Protein AF-A0A016QKL2-F1 (afdb_monomer)

Structure (mmCIF, N/CA/C/O backbone):
data_AF-A0A016QKL2-F1
#
_entry.id   AF-A0A016QKL2-F1
#
loop_
_atom_site.group_PDB
_atom_site.id
_atom_site.type_symbol
_atom_site.label_atom_id
_atom_site.label_alt_id
_atom_site.label_comp_id
_atom_site.label_asym_id
_atom_site.label_entity_id
_atom_site.label_seq_id
_atom_site.pdbx_PDB_ins_code
_atom_site.Cartn_x
_atom_site.Cartn_y
_atom_site.Cartn_z
_atom_site.occupancy
_atom_site.B_iso_or_equiv
_atom_site.auth_seq_id
_atom_site.auth_comp_id
_atom_site.auth_asym_id
_atom_site.auth_atom_id
_atom_site.pdbx_PDB_model_num
ATOM 1 N N . MET A 1 1 ? -17.479 -0.575 15.655 1.00 54.03 1 MET A N 1
ATOM 2 C CA . MET A 1 1 ? -16.533 -1.538 15.042 1.00 54.03 1 MET A CA 1
ATOM 3 C C . MET A 1 1 ? -15.641 -2.091 16.143 1.00 54.03 1 MET A C 1
ATOM 5 O O . MET A 1 1 ? -15.090 -1.283 16.862 1.00 54.03 1 MET A O 1
ATOM 9 N N . LYS A 1 2 ? -15.549 -3.405 16.376 1.00 61.53 2 LYS A N 1
ATOM 10 C CA . LYS A 1 2 ? -14.724 -3.937 17.486 1.00 61.53 2 LYS A CA 1
ATOM 11 C C . LYS A 1 2 ? -13.226 -3.734 17.180 1.00 61.53 2 LYS A C 1
ATOM 13 O O . LYS A 1 2 ? -12.864 -3.760 16.006 1.00 61.53 2 LYS A O 1
ATOM 18 N N . ARG A 1 3 ? -12.351 -3.539 18.180 1.00 65.25 3 ARG A N 1
ATOM 19 C CA . ARG A 1 3 ? -10.912 -3.235 17.964 1.00 65.25 3 ARG A CA 1
ATOM 20 C C . ARG A 1 3 ? -10.182 -4.179 17.015 1.00 65.25 3 ARG A C 1
ATOM 22 O O . ARG A 1 3 ? -9.346 -3.724 16.234 1.00 65.25 3 ARG A O 1
ATOM 29 N N . HIS A 1 4 ? -10.498 -5.463 17.094 1.00 70.06 4 HIS A N 1
ATOM 30 C CA . HIS A 1 4 ? -9.902 -6.492 16.255 1.00 70.06 4 HIS A CA 1
ATOM 31 C C . HIS A 1 4 ? -10.228 -6.301 14.768 1.00 70.06 4 HIS A C 1
ATOM 33 O O . HIS A 1 4 ? -9.343 -6.468 13.939 1.00 70.06 4 HIS A O 1
ATOM 39 N N . VAL A 1 5 ? -11.420 -5.789 14.435 1.00 71.00 5 VAL A N 1
ATOM 40 C CA . VAL A 1 5 ? -11.842 -5.544 13.044 1.00 71.00 5 VAL A CA 1
ATOM 41 C C . VAL A 1 5 ? -10.967 -4.492 12.362 1.00 71.00 5 VAL A C 1
ATOM 43 O O . VAL A 1 5 ? -10.571 -4.660 11.218 1.00 71.00 5 VAL A O 1
ATOM 46 N N . GLY A 1 6 ? -10.597 -3.395 13.028 1.00 74.00 6 GLY A N 1
ATOM 47 C CA . GLY A 1 6 ? -9.687 -2.430 12.385 1.00 74.00 6 GLY A CA 1
ATOM 48 C C . GLY A 1 6 ? -8.224 -2.784 12.479 1.00 74.00 6 GLY A C 1
ATOM 49 O O . GLY A 1 6 ? -7.445 -2.210 11.728 1.00 74.00 6 GLY A O 1
ATOM 50 N N . LEU A 1 7 ? -7.826 -3.680 13.385 1.00 80.75 7 LEU A N 1
ATOM 51 C CA . LEU A 1 7 ? -6.489 -4.258 13.315 1.00 80.75 7 LEU A CA 1
ATOM 52 C C . LEU A 1 7 ? -6.392 -5.197 12.108 1.00 80.75 7 LEU A C 1
ATOM 54 O O . LEU A 1 7 ? -5.458 -5.056 11.328 1.00 80.75 7 LEU A O 1
ATOM 58 N N . GLU A 1 8 ? -7.389 -6.057 11.909 1.00 83.81 8 GLU A N 1
ATOM 59 C CA . GLU A 1 8 ? -7.535 -6.907 10.727 1.00 83.81 8 GLU A CA 1
ATOM 60 C C . GLU A 1 8 ? -7.483 -6.078 9.439 1.00 83.81 8 GLU A C 1
ATOM 62 O O . GLU A 1 8 ? -6.608 -6.304 8.606 1.00 83.81 8 GLU A O 1
ATOM 67 N N . LEU A 1 9 ? -8.337 -5.055 9.313 1.00 80.06 9 LEU A N 1
ATOM 68 C CA . LEU A 1 9 ? -8.361 -4.178 8.137 1.00 80.06 9 LEU A CA 1
ATOM 69 C C . LEU A 1 9 ? -7.032 -3.443 7.920 1.00 80.06 9 LEU A C 1
ATOM 71 O O . LEU A 1 9 ? -6.605 -3.270 6.781 1.00 80.06 9 LEU A O 1
ATOM 75 N N . ALA A 1 10 ? -6.356 -3.018 8.991 1.00 81.69 10 ALA A N 1
ATOM 76 C CA . ALA A 1 10 ? -5.054 -2.365 8.880 1.00 81.69 10 ALA A CA 1
ATOM 77 C C . ALA A 1 10 ? -3.964 -3.316 8.372 1.00 81.69 10 ALA A C 1
ATOM 79 O O . ALA A 1 10 ? -3.140 -2.926 7.545 1.00 81.69 10 ALA A O 1
ATOM 80 N N . CYS A 1 11 ? -3.966 -4.559 8.852 1.00 86.44 11 CYS A N 1
ATOM 81 C CA . CYS A 1 11 ? -3.047 -5.594 8.399 1.00 86.44 11 CYS A CA 1
ATOM 82 C C . CYS A 1 11 ? -3.335 -5.999 6.947 1.00 86.44 11 CYS A C 1
ATOM 84 O O . CYS A 1 11 ? -2.410 -6.062 6.140 1.00 86.44 11 CYS A O 1
ATOM 86 N N . ALA A 1 12 ? -4.609 -6.185 6.592 1.00 86.25 12 ALA A N 1
ATOM 87 C CA . ALA A 1 12 ? -5.030 -6.479 5.225 1.00 86.25 12 ALA A CA 1
ATOM 88 C C . ALA A 1 12 ? -4.643 -5.347 4.260 1.00 86.25 12 ALA A C 1
ATOM 90 O O . ALA A 1 12 ? -4.155 -5.612 3.164 1.00 86.25 12 ALA A O 1
ATOM 91 N N . TRP A 1 13 ? -4.777 -4.087 4.686 1.00 85.19 13 TRP A N 1
ATOM 92 C CA . TRP A 1 13 ? -4.335 -2.937 3.901 1.00 85.19 13 TRP A CA 1
ATOM 93 C C . TRP A 1 13 ? -2.824 -2.942 3.645 1.00 85.19 13 TRP A C 1
ATOM 95 O O . TRP A 1 13 ? -2.394 -2.677 2.526 1.00 85.19 13 TRP A O 1
ATOM 105 N N . ASN A 1 14 ? -2.009 -3.262 4.654 1.00 86.38 14 ASN A N 1
ATOM 106 C CA . ASN A 1 14 ? -0.560 -3.369 4.468 1.00 86.38 14 ASN A CA 1
ATOM 107 C C . ASN A 1 14 ? -0.198 -4.457 3.449 1.00 86.38 14 ASN A C 1
ATOM 109 O O . ASN A 1 14 ? 0.637 -4.213 2.582 1.00 86.38 14 ASN A O 1
ATOM 113 N N . ALA A 1 15 ? -0.838 -5.628 3.533 1.00 89.44 15 ALA A N 1
ATOM 114 C CA . ALA A 1 15 ? -0.645 -6.699 2.559 1.00 89.44 15 ALA A CA 1
ATOM 115 C C . ALA A 1 15 ? -1.027 -6.240 1.145 1.00 89.44 15 ALA A C 1
ATOM 117 O O . ALA A 1 15 ? -0.237 -6.387 0.219 1.00 89.44 15 ALA A O 1
ATOM 118 N N . PHE A 1 16 ? -2.198 -5.616 1.000 1.00 88.25 16 PHE A N 1
ATOM 119 C CA . PHE A 1 16 ? -2.672 -5.073 -0.271 1.00 88.25 16 PHE A CA 1
ATOM 120 C C . PHE A 1 16 ? -1.706 -4.038 -0.865 1.00 88.25 16 PHE A C 1
ATOM 122 O O . PHE A 1 16 ? -1.374 -4.120 -2.045 1.00 88.25 16 PHE A O 1
ATOM 129 N N . ALA A 1 17 ? -1.225 -3.087 -0.061 1.00 83.94 17 ALA A N 1
ATOM 130 C CA . ALA A 1 17 ? -0.305 -2.050 -0.520 1.00 83.94 17 ALA A CA 1
ATOM 131 C C . ALA A 1 17 ? 1.034 -2.638 -0.994 1.00 83.94 17 ALA A C 1
ATOM 133 O O . ALA A 1 17 ? 1.518 -2.277 -2.064 1.00 83.94 17 ALA A O 1
ATOM 134 N N . LEU A 1 18 ? 1.612 -3.569 -0.226 1.00 87.94 18 LEU A N 1
ATOM 135 C CA . LEU A 1 18 ? 2.862 -4.246 -0.586 1.00 87.94 18 LEU A CA 1
ATOM 136 C C . LEU A 1 18 ? 2.703 -5.099 -1.847 1.00 87.94 18 LEU A C 1
ATOM 138 O O . LEU A 1 18 ? 3.552 -5.038 -2.731 1.00 87.94 18 LEU A O 1
ATOM 142 N N . GLN A 1 19 ? 1.603 -5.845 -1.957 1.00 92.75 19 GLN A N 1
ATOM 143 C CA . GLN A 1 19 ? 1.314 -6.632 -3.150 1.00 92.75 19 GLN A CA 1
ATOM 144 C C . GLN A 1 19 ? 1.149 -5.726 -4.374 1.00 92.75 19 GLN A C 1
ATOM 146 O O . GLN A 1 19 ? 1.778 -5.969 -5.393 1.00 92.75 19 GLN A O 1
ATOM 151 N N . THR A 1 20 ? 0.394 -4.631 -4.247 1.00 89.31 20 THR A N 1
ATOM 152 C CA . THR A 1 20 ? 0.189 -3.662 -5.335 1.00 89.31 20 THR A CA 1
ATOM 153 C C . THR A 1 20 ? 1.513 -3.058 -5.807 1.00 89.31 20 THR A C 1
ATOM 155 O O . THR A 1 20 ? 1.718 -2.897 -7.005 1.00 89.31 20 THR A O 1
ATOM 158 N N . LEU A 1 21 ? 2.429 -2.741 -4.886 1.00 86.50 21 LEU A N 1
ATOM 159 C CA . LEU A 1 21 ? 3.770 -2.269 -5.240 1.00 86.50 21 LEU A CA 1
ATOM 160 C C . LEU A 1 21 ? 4.556 -3.329 -6.024 1.00 86.50 21 LEU A C 1
ATOM 162 O O . LEU A 1 21 ? 5.143 -2.999 -7.049 1.00 86.50 21 LEU A O 1
ATOM 166 N N . GLY A 1 22 ? 4.547 -4.587 -5.572 1.00 91.31 22 GLY A N 1
ATOM 167 C CA . GLY A 1 22 ? 5.191 -5.697 -6.280 1.00 91.31 22 GLY A CA 1
ATOM 168 C C . GLY A 1 22 ? 4.611 -5.917 -7.678 1.00 91.31 22 GLY A C 1
ATOM 169 O O . GLY A 1 22 ? 5.354 -5.916 -8.656 1.00 91.31 22 GLY A O 1
ATOM 170 N N . ASP A 1 23 ? 3.284 -6.005 -7.774 1.00 95.12 23 ASP A N 1
ATOM 171 C CA . ASP A 1 23 ? 2.560 -6.246 -9.024 1.00 95.12 23 ASP A CA 1
ATOM 172 C C . ASP A 1 23 ? 2.862 -5.140 -10.050 1.00 95.12 23 ASP A C 1
ATOM 174 O O . ASP A 1 23 ? 3.219 -5.429 -11.190 1.00 95.12 23 ASP A O 1
ATOM 178 N N . LYS A 1 24 ? 2.811 -3.861 -9.644 1.00 91.94 24 LYS A N 1
ATOM 179 C CA . LYS A 1 24 ? 3.093 -2.741 -10.558 1.00 91.94 24 LYS A CA 1
ATOM 180 C C . LYS A 1 24 ? 4.551 -2.640 -10.977 1.00 91.94 24 LYS A C 1
ATOM 182 O O . LYS A 1 24 ? 4.811 -2.169 -12.079 1.00 91.94 24 LYS A O 1
ATOM 187 N N . MET A 1 25 ? 5.486 -3.086 -10.142 1.00 90.06 25 MET A N 1
ATOM 188 C CA . MET A 1 25 ? 6.903 -3.152 -10.511 1.00 90.06 25 MET A CA 1
ATOM 189 C C . MET A 1 25 ? 7.148 -4.202 -11.593 1.00 90.06 25 MET A C 1
ATOM 191 O O . MET A 1 25 ? 7.854 -3.909 -12.551 1.00 90.06 25 MET A O 1
ATOM 195 N N . LEU A 1 26 ? 6.528 -5.381 -11.475 1.00 94.31 26 LEU A N 1
ATOM 196 C CA . LEU A 1 26 ? 6.606 -6.421 -12.504 1.00 94.31 26 LEU A CA 1
ATOM 197 C C . LEU A 1 26 ? 5.926 -5.981 -13.805 1.00 94.31 26 LEU A C 1
ATOM 199 O O . LEU A 1 26 ? 6.528 -6.075 -14.867 1.00 94.31 26 LEU A O 1
ATOM 203 N N . GLU A 1 27 ? 4.712 -5.427 -13.723 1.00 94.75 27 GLU A N 1
ATOM 204 C CA . GLU A 1 27 ? 3.989 -4.925 -14.900 1.00 94.75 27 GLU A CA 1
ATOM 205 C C . GLU A 1 27 ? 4.773 -3.833 -15.649 1.00 94.75 27 GLU A C 1
ATOM 207 O O . GLU A 1 27 ? 4.753 -3.789 -16.878 1.00 94.75 27 GLU A O 1
ATOM 212 N N . ALA A 1 28 ? 5.450 -2.933 -14.926 1.00 90.94 28 ALA A N 1
ATOM 213 C CA . ALA A 1 28 ? 6.244 -1.878 -15.548 1.00 90.94 28 ALA A CA 1
ATOM 214 C C . ALA A 1 28 ? 7.523 -2.414 -16.206 1.00 90.94 28 ALA A C 1
ATOM 216 O O . ALA A 1 28 ? 7.929 -1.882 -17.237 1.00 90.94 28 ALA A O 1
ATOM 217 N N . ASP A 1 29 ? 8.148 -3.442 -15.625 1.00 91.81 29 ASP A N 1
ATOM 218 C CA . ASP A 1 29 ? 9.321 -4.117 -16.195 1.00 91.81 29 ASP A CA 1
ATOM 219 C C . ASP A 1 29 ? 8.943 -4.836 -17.503 1.00 91.81 29 ASP A C 1
ATOM 221 O O . ASP A 1 29 ? 9.517 -4.537 -18.550 1.00 91.81 29 ASP A O 1
ATOM 225 N N . ASP A 1 30 ? 7.871 -5.639 -17.474 1.00 94.06 30 ASP A N 1
ATOM 226 C CA . ASP A 1 30 ? 7.305 -6.319 -18.649 1.00 94.06 30 ASP A CA 1
ATOM 227 C C . ASP A 1 30 ? 6.912 -5.326 -19.763 1.00 94.06 30 ASP A C 1
ATOM 229 O O . ASP A 1 30 ? 7.086 -5.595 -20.952 1.00 94.06 30 ASP A O 1
ATOM 233 N N . ALA A 1 31 ? 6.369 -4.158 -19.400 1.00 92.31 31 ALA A N 1
ATOM 234 C CA . ALA A 1 31 ? 5.990 -3.125 -20.364 1.00 92.31 31 ALA A CA 1
ATOM 235 C C . ALA A 1 31 ? 7.196 -2.381 -20.962 1.00 92.31 31 ALA A C 1
ATOM 237 O O . ALA A 1 31 ? 7.099 -1.858 -22.076 1.00 92.31 31 ALA A O 1
ATOM 238 N N . ALA A 1 32 ? 8.305 -2.291 -20.225 1.00 90.19 32 ALA A N 1
ATOM 239 C CA . ALA A 1 32 ? 9.511 -1.601 -20.663 1.00 90.19 32 ALA A CA 1
ATOM 240 C C . ALA A 1 32 ? 10.349 -2.447 -21.628 1.00 90.19 32 ALA A C 1
ATOM 242 O O . ALA A 1 32 ? 10.912 -1.886 -22.571 1.00 90.19 32 ALA A O 1
ATOM 243 N N . ASP A 1 33 ? 10.399 -3.764 -21.414 1.00 90.69 33 ASP A N 1
ATOM 244 C CA . ASP A 1 33 ? 11.047 -4.721 -22.312 1.00 90.69 33 ASP A CA 1
ATOM 245 C C . ASP A 1 33 ? 10.173 -5.980 -22.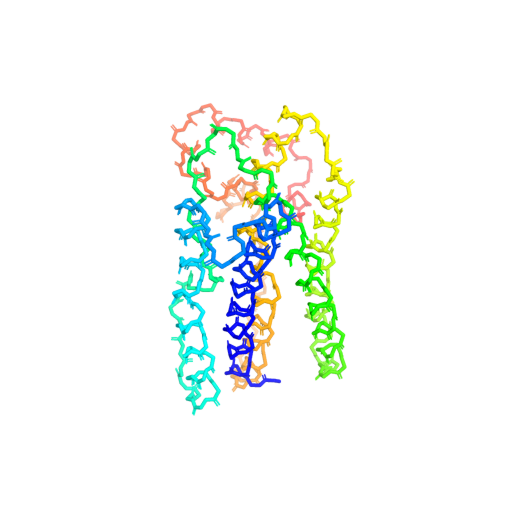518 1.00 90.69 33 ASP A C 1
ATOM 247 O O . ASP A 1 33 ? 10.316 -6.986 -21.816 1.00 90.69 33 ASP A O 1
ATOM 251 N N . PRO A 1 34 ? 9.251 -5.950 -23.501 1.00 93.69 34 PRO A N 1
ATOM 252 C CA . PRO A 1 34 ? 8.354 -7.072 -23.772 1.00 93.69 34 PRO A CA 1
ATOM 253 C C . PRO A 1 34 ? 9.061 -8.367 -24.200 1.00 93.69 34 PRO A C 1
ATOM 255 O O . PRO A 1 34 ? 8.458 -9.439 -24.125 1.00 93.69 34 PRO A O 1
ATOM 258 N N . ASP A 1 35 ? 10.315 -8.293 -24.658 1.00 94.69 35 ASP A N 1
ATOM 259 C CA . ASP A 1 35 ? 11.077 -9.470 -25.085 1.00 94.69 35 ASP A CA 1
ATOM 260 C C . ASP A 1 35 ? 11.602 -10.280 -23.885 1.00 94.69 35 ASP A C 1
ATOM 262 O O . ASP A 1 35 ? 11.980 -11.446 -24.042 1.00 94.69 35 ASP A O 1
ATOM 266 N N . THR A 1 36 ? 11.593 -9.699 -22.678 1.00 91.69 36 THR A N 1
ATOM 267 C CA . THR A 1 36 ? 12.072 -10.342 -21.447 1.00 91.69 36 THR A CA 1
ATOM 268 C C . THR A 1 36 ? 10.965 -10.745 -20.479 1.00 91.69 36 THR A C 1
ATOM 270 O O . THR A 1 36 ? 11.284 -11.157 -19.369 1.00 91.69 36 THR A O 1
ATOM 273 N N . VAL A 1 37 ? 9.688 -10.688 -20.876 1.00 93.31 37 VAL A N 1
ATOM 274 C CA . VAL A 1 37 ? 8.547 -11.019 -19.998 1.00 93.31 37 VAL A CA 1
ATOM 275 C C . VAL A 1 37 ? 8.763 -12.334 -19.243 1.00 93.31 37 VAL A C 1
ATOM 277 O O . VAL A 1 37 ? 9.067 -13.379 -19.827 1.00 93.31 37 VAL A O 1
ATOM 280 N N . GLY A 1 38 ? 8.583 -12.280 -17.922 1.00 89.88 38 GLY A N 1
ATOM 281 C CA . GLY A 1 38 ? 8.841 -13.399 -17.007 1.00 89.88 38 GLY A CA 1
ATOM 282 C C . GLY A 1 38 ? 10.281 -13.488 -16.483 1.00 89.88 38 GLY A C 1
ATOM 283 O O . GLY A 1 38 ? 10.554 -14.299 -15.596 1.00 89.88 38 GLY A O 1
ATOM 284 N N . PHE A 1 39 ? 11.184 -12.640 -16.971 1.00 92.25 39 PHE A N 1
ATOM 285 C CA . PHE A 1 39 ? 12.498 -12.378 -16.393 1.00 92.25 39 PHE A CA 1
ATOM 286 C C . PHE A 1 39 ? 12.558 -10.922 -15.948 1.00 92.25 39 PHE A C 1
ATOM 288 O O . PHE A 1 39 ? 12.098 -10.041 -16.657 1.00 92.25 39 PHE A O 1
ATOM 295 N N . VAL A 1 40 ? 13.167 -10.672 -14.792 1.00 90.00 40 VAL A N 1
ATOM 296 C CA . VAL A 1 40 ? 13.355 -9.314 -14.274 1.00 90.00 40 VAL A CA 1
ATOM 297 C C . VAL A 1 40 ? 14.824 -9.078 -13.920 1.00 90.00 40 VAL A C 1
ATOM 299 O O . VAL A 1 40 ? 15.511 -10.016 -13.489 1.00 90.00 40 VAL A O 1
ATOM 302 N N . PRO A 1 41 ? 15.342 -7.845 -14.053 1.00 88.62 41 PRO A N 1
ATOM 303 C CA . PRO A 1 41 ? 16.669 -7.495 -13.567 1.00 88.62 41 PRO A CA 1
ATOM 304 C C . PRO A 1 41 ? 16.812 -7.767 -12.059 1.00 88.62 41 PRO A C 1
ATOM 306 O O . PRO A 1 41 ? 15.835 -7.607 -11.321 1.00 88.62 41 PRO A O 1
ATOM 309 N N . PRO A 1 42 ? 18.024 -8.077 -11.551 1.00 88.94 42 PRO A N 1
ATOM 310 C CA . PRO A 1 42 ? 18.243 -8.351 -10.126 1.00 88.94 42 PRO A CA 1
ATOM 311 C C . PRO A 1 42 ? 17.711 -7.253 -9.195 1.00 88.94 42 PRO A C 1
ATOM 313 O O . PRO A 1 42 ? 17.114 -7.544 -8.167 1.00 88.94 42 PRO A O 1
ATOM 316 N N . VAL A 1 43 ? 17.842 -5.985 -9.599 1.00 85.38 43 VAL A N 1
ATOM 317 C CA . VAL A 1 43 ? 17.330 -4.841 -8.832 1.00 85.38 43 VAL A CA 1
ATOM 318 C C . VAL A 1 43 ? 15.803 -4.845 -8.694 1.00 85.38 43 VAL A C 1
ATOM 320 O O . VAL A 1 43 ? 15.284 -4.553 -7.618 1.00 85.38 43 VAL A O 1
ATOM 323 N N . THR A 1 44 ? 15.079 -5.200 -9.758 1.00 87.38 44 THR A N 1
ATOM 324 C CA . THR A 1 44 ? 13.618 -5.340 -9.729 1.00 87.38 44 THR A CA 1
ATOM 325 C C . THR A 1 44 ? 13.231 -6.559 -8.895 1.00 87.38 44 THR A C 1
ATOM 327 O O . THR A 1 44 ? 12.349 -6.457 -8.044 1.00 87.38 44 THR A O 1
ATOM 330 N N . PHE A 1 45 ? 13.935 -7.683 -9.076 1.00 91.62 45 PHE A N 1
ATOM 331 C CA . PHE A 1 45 ? 13.715 -8.904 -8.302 1.00 91.62 45 PHE A CA 1
ATOM 332 C C . PHE A 1 45 ? 13.840 -8.663 -6.797 1.00 91.62 45 PHE A C 1
ATOM 334 O O . PHE A 1 45 ? 12.912 -8.980 -6.057 1.00 91.62 45 PHE A O 1
ATOM 341 N N . ASP A 1 46 ? 14.950 -8.078 -6.342 1.00 88.81 46 ASP A N 1
ATOM 342 C CA . ASP A 1 46 ? 15.213 -7.858 -4.919 1.00 88.81 46 ASP A CA 1
ATOM 343 C C . ASP A 1 46 ? 14.128 -6.978 -4.283 1.00 88.81 46 ASP A C 1
ATOM 345 O O . ASP A 1 46 ? 13.608 -7.296 -3.209 1.00 88.81 46 ASP A O 1
ATOM 349 N N . GLN A 1 47 ? 13.724 -5.909 -4.979 1.00 85.94 47 GLN A N 1
ATOM 350 C CA . GLN A 1 47 ? 12.691 -4.988 -4.511 1.00 85.94 47 GLN A CA 1
ATOM 351 C C . GLN A 1 47 ? 11.310 -5.659 -4.426 1.00 85.94 47 GLN A C 1
ATOM 353 O O . GLN A 1 47 ? 10.625 -5.540 -3.407 1.00 85.94 47 GLN A O 1
ATOM 358 N N . VAL A 1 48 ? 10.907 -6.387 -5.472 1.00 91.44 48 VAL A N 1
ATOM 359 C CA . VAL A 1 48 ? 9.620 -7.099 -5.542 1.00 91.44 48 VAL A CA 1
ATOM 360 C C . VAL A 1 48 ? 9.565 -8.237 -4.523 1.00 91.44 48 VAL A C 1
ATOM 362 O O . VAL A 1 48 ? 8.582 -8.377 -3.792 1.00 91.44 48 VAL A O 1
ATOM 365 N N . ASN A 1 49 ? 10.639 -9.017 -4.415 1.00 92.62 49 ASN A N 1
ATOM 366 C CA . ASN A 1 49 ? 10.747 -10.105 -3.453 1.00 92.62 49 ASN A CA 1
ATOM 367 C C . ASN A 1 49 ? 10.651 -9.589 -2.008 1.00 92.62 49 ASN A C 1
ATOM 369 O O . ASN A 1 49 ? 9.983 -10.210 -1.175 1.00 92.62 49 ASN A O 1
ATOM 373 N N . ALA A 1 50 ? 11.246 -8.429 -1.709 1.00 89.00 50 ALA A N 1
ATOM 374 C CA . ALA A 1 50 ? 11.125 -7.796 -0.399 1.00 89.00 50 ALA A CA 1
ATOM 375 C C . ALA A 1 50 ? 9.674 -7.390 -0.073 1.00 89.00 50 ALA A C 1
ATOM 377 O O . ALA A 1 50 ? 9.238 -7.556 1.068 1.00 89.00 50 ALA A O 1
ATOM 378 N N . TYR A 1 51 ? 8.897 -6.921 -1.058 1.00 88.69 51 TYR A N 1
ATOM 379 C CA . TYR A 1 51 ? 7.471 -6.649 -0.858 1.00 88.69 51 TYR A CA 1
ATOM 380 C C . TYR A 1 51 ? 6.673 -7.935 -0.614 1.00 88.69 51 TYR A C 1
ATOM 382 O O . TYR A 1 51 ? 5.982 -8.037 0.402 1.00 88.69 51 TYR A O 1
ATOM 390 N N . TYR A 1 52 ? 6.789 -8.934 -1.496 1.00 93.44 52 TYR A N 1
ATOM 391 C CA . TYR A 1 52 ? 6.004 -10.170 -1.392 1.00 93.44 52 TYR A CA 1
ATOM 392 C C . TYR A 1 52 ? 6.332 -10.999 -0.150 1.00 93.44 52 TYR A C 1
ATOM 394 O O . TYR A 1 52 ? 5.428 -11.609 0.426 1.00 93.44 52 TYR A O 1
ATOM 402 N N . THR A 1 53 ? 7.583 -10.975 0.316 1.00 91.62 53 THR A N 1
ATOM 403 C CA . THR A 1 53 ? 7.973 -11.634 1.572 1.00 91.62 53 THR A CA 1
ATOM 404 C C . THR A 1 53 ? 7.147 -11.112 2.754 1.00 91.62 53 THR A C 1
ATOM 406 O O . THR A 1 53 ? 6.711 -11.886 3.608 1.00 91.62 53 THR A O 1
ATOM 409 N N . GLU A 1 54 ? 6.852 -9.811 2.786 1.00 89.06 54 GLU A N 1
ATOM 410 C CA . GLU A 1 54 ? 6.055 -9.207 3.855 1.00 89.06 54 GLU A CA 1
ATOM 411 C C . GLU A 1 54 ? 4.539 -9.393 3.661 1.00 89.06 54 GLU A C 1
ATOM 413 O O . GLU A 1 54 ? 3.803 -9.406 4.651 1.00 89.06 54 GLU A O 1
ATOM 418 N N . VAL A 1 55 ? 4.045 -9.599 2.432 1.00 92.00 55 VAL A N 1
ATOM 419 C CA . VAL A 1 55 ? 2.604 -9.800 2.159 1.00 92.00 55 VAL A CA 1
ATOM 420 C C . VAL A 1 55 ? 2.039 -10.958 2.982 1.00 92.00 55 VAL A C 1
ATOM 422 O O . VAL A 1 55 ? 1.053 -10.780 3.701 1.00 92.00 55 VAL A O 1
ATOM 425 N N . GLY A 1 56 ? 2.688 -12.127 2.945 1.00 89.94 56 GLY A N 1
ATOM 426 C CA . GLY A 1 56 ? 2.227 -13.308 3.684 1.00 89.94 56 GLY A CA 1
ATOM 427 C C . GLY A 1 56 ? 2.165 -13.072 5.196 1.00 89.94 56 GLY A C 1
ATOM 428 O O . GLY A 1 56 ? 1.206 -13.472 5.859 1.00 89.94 56 GLY A O 1
ATOM 429 N N . ARG A 1 57 ? 3.142 -12.340 5.741 1.00 92.44 57 ARG A N 1
ATOM 430 C CA . ARG A 1 57 ? 3.177 -11.956 7.156 1.00 92.44 57 ARG A CA 1
ATOM 431 C C . ARG A 1 57 ? 2.006 -11.046 7.527 1.00 92.44 57 ARG A C 1
ATOM 433 O O . ARG A 1 57 ? 1.366 -11.265 8.554 1.00 92.44 57 ARG A O 1
ATOM 440 N N . TRP A 1 58 ? 1.703 -10.045 6.704 1.00 91.06 58 TRP A N 1
ATOM 441 C CA . TRP A 1 58 ? 0.594 -9.122 6.954 1.00 91.06 58 TRP A CA 1
ATOM 442 C C . TRP A 1 58 ? -0.778 -9.782 6.811 1.00 91.06 58 TRP A C 1
ATOM 444 O O . TRP A 1 58 ? -1.666 -9.494 7.614 1.00 91.06 58 TRP A O 1
ATOM 454 N N . LEU A 1 59 ? -0.938 -10.717 5.871 1.00 92.69 59 LEU A N 1
ATOM 455 C CA . LEU A 1 59 ? -2.139 -11.551 5.780 1.00 92.69 59 LEU A CA 1
ATOM 456 C C . LEU A 1 59 ? -2.293 -12.461 7.005 1.00 92.69 59 LEU A C 1
ATOM 458 O O . LEU A 1 59 ? -3.394 -12.581 7.541 1.00 92.69 59 LEU A O 1
ATOM 462 N N . GLY A 1 60 ? -1.194 -13.035 7.504 1.00 93.12 60 GLY A N 1
ATOM 463 C CA . GLY A 1 60 ? -1.179 -13.790 8.758 1.00 93.12 60 GLY A CA 1
ATOM 464 C C . GLY A 1 60 ? -1.668 -12.954 9.944 1.00 93.12 60 GLY A C 1
ATOM 465 O O . GLY A 1 60 ? -2.570 -13.378 10.664 1.00 93.12 60 GLY A O 1
ATOM 466 N N . HIS A 1 61 ? -1.156 -11.726 10.091 1.00 93.38 61 HIS A N 1
ATOM 467 C CA . HIS A 1 61 ? -1.606 -10.793 11.133 1.00 93.38 61 HIS A CA 1
ATOM 468 C C . HIS A 1 61 ? -3.070 -10.384 10.975 1.00 93.38 61 HIS A C 1
ATOM 470 O O . HIS A 1 61 ? -3.762 -10.209 11.975 1.00 93.38 61 HIS A O 1
ATOM 476 N N . ALA A 1 62 ? -3.550 -10.213 9.740 1.00 89.56 62 ALA A N 1
ATOM 477 C CA . ALA A 1 62 ? -4.956 -9.918 9.479 1.00 89.56 62 ALA A CA 1
ATOM 478 C C . ALA A 1 62 ? -5.844 -11.087 9.921 1.00 89.56 62 ALA A C 1
ATOM 480 O O . ALA A 1 62 ? -6.790 -10.889 10.678 1.00 89.56 62 ALA A O 1
ATOM 481 N N . SER A 1 63 ? -5.478 -12.313 9.535 1.00 92.94 63 SER A N 1
ATOM 482 C CA . SER A 1 63 ? -6.187 -13.527 9.941 1.00 92.94 63 SER A CA 1
ATOM 483 C C . SER A 1 63 ? -6.190 -13.708 11.458 1.00 92.94 63 SER A C 1
ATOM 485 O O . SER A 1 63 ? -7.233 -14.020 12.028 1.00 92.94 63 SER A O 1
ATOM 487 N N . GLN A 1 64 ? -5.053 -13.503 12.130 1.00 92.38 64 GLN A N 1
ATOM 488 C CA . GLN A 1 64 ? -4.976 -13.580 13.591 1.00 92.38 64 GLN A CA 1
ATOM 489 C C . GLN A 1 64 ? -5.868 -12.526 14.245 1.00 92.38 64 GLN A C 1
ATOM 491 O O . GLN A 1 64 ? -6.674 -12.875 15.098 1.00 92.38 64 GLN A O 1
ATOM 496 N N . ALA A 1 65 ? -5.813 -11.273 13.788 1.00 88.56 65 ALA A N 1
ATOM 497 C CA . ALA A 1 65 ? -6.697 -10.226 14.286 1.00 88.56 65 ALA A CA 1
ATOM 498 C C . ALA A 1 65 ? -8.184 -10.559 14.072 1.00 88.56 65 ALA A C 1
ATOM 500 O O . ALA A 1 65 ? -8.988 -10.285 14.951 1.00 88.56 65 ALA A O 1
ATOM 501 N N . GLY A 1 66 ? -8.563 -11.175 12.950 1.00 85.19 66 GLY A N 1
ATOM 502 C CA . GLY A 1 66 ? -9.958 -11.546 12.684 1.00 85.19 66 GLY A CA 1
ATOM 503 C C . GLY A 1 66 ? -10.505 -12.664 13.585 1.00 85.19 66 GLY A C 1
ATOM 504 O O . GLY A 1 66 ? -11.708 -12.706 13.841 1.00 85.19 66 GLY A O 1
ATOM 505 N N . HIS A 1 67 ? -9.642 -13.555 14.091 1.00 88.38 67 HIS A N 1
ATOM 506 C CA . HIS A 1 67 ? -10.053 -14.759 14.833 1.00 88.38 67 HIS A CA 1
ATOM 507 C C . HIS A 1 67 ? -9.704 -14.740 16.328 1.00 88.38 67 HIS A C 1
ATOM 509 O O . HIS A 1 67 ? -10.373 -15.416 17.109 1.00 88.38 67 HIS A O 1
ATOM 515 N N . ASP A 1 68 ? -8.685 -13.983 16.732 1.00 88.62 68 ASP A N 1
ATOM 516 C CA . ASP A 1 68 ? -8.224 -13.852 18.113 1.00 88.62 68 ASP A CA 1
ATOM 517 C C . ASP A 1 68 ? -8.469 -12.413 18.616 1.00 88.62 68 ASP A C 1
ATOM 519 O O . ASP A 1 68 ? -7.745 -11.485 18.242 1.00 88.62 68 ASP A O 1
ATOM 523 N N . PRO A 1 69 ? -9.487 -12.193 19.474 1.00 81.94 69 PRO A N 1
ATOM 524 C CA . PRO A 1 69 ? -9.797 -10.874 20.022 1.00 81.94 69 PRO A CA 1
ATOM 525 C C . PRO A 1 69 ? -8.681 -10.253 20.872 1.00 81.94 69 PRO A C 1
ATOM 527 O O . PRO A 1 69 ? -8.663 -9.027 21.019 1.00 81.94 69 PRO A O 1
ATOM 530 N N . ASP A 1 70 ? -7.781 -11.072 21.424 1.00 87.38 70 ASP A N 1
ATOM 531 C CA . ASP A 1 70 ? -6.670 -10.632 22.271 1.00 87.38 70 ASP A CA 1
ATOM 532 C C . ASP A 1 70 ? -5.399 -10.350 21.459 1.00 87.38 70 ASP A C 1
ATOM 534 O O . ASP A 1 70 ? -4.435 -9.769 21.977 1.00 87.38 70 ASP A O 1
ATOM 538 N N . PHE A 1 71 ? -5.407 -10.682 20.165 1.00 87.56 71 PHE A N 1
ATOM 539 C CA . PHE A 1 71 ? -4.291 -10.421 19.276 1.00 87.56 71 PHE A CA 1
ATOM 540 C C . PHE A 1 71 ? -3.966 -8.925 19.209 1.00 87.56 71 PHE A C 1
ATOM 542 O O . PHE A 1 71 ? -4.801 -8.055 18.926 1.00 87.56 71 PHE A O 1
ATOM 549 N N . ALA A 1 72 ? -2.696 -8.612 19.444 1.00 86.94 72 ALA A N 1
ATOM 550 C CA . ALA A 1 72 ? -2.181 -7.260 19.392 1.00 86.94 72 ALA A CA 1
ATOM 551 C C . ALA A 1 72 ? -0.797 -7.240 18.749 1.00 86.94 72 ALA A C 1
ATOM 553 O O . ALA A 1 72 ? 0.070 -8.054 19.057 1.00 86.94 72 ALA A O 1
ATOM 554 N N . LEU A 1 73 ? -0.570 -6.239 17.901 1.00 84.44 73 LEU A N 1
ATOM 555 C CA . LEU A 1 73 ? 0.757 -5.953 17.378 1.00 84.44 73 LEU A CA 1
ATOM 556 C C . LEU A 1 73 ? 1.540 -5.051 18.345 1.00 84.44 73 LEU A C 1
ATOM 558 O O . LEU A 1 73 ? 0.945 -4.145 18.948 1.00 84.44 73 LEU A O 1
ATOM 562 N N . PRO A 1 74 ? 2.870 -5.227 18.455 1.00 85.50 74 PRO A N 1
ATOM 563 C CA . PRO A 1 74 ? 3.727 -4.304 19.188 1.00 85.50 74 PRO A CA 1
ATOM 564 C C . PRO A 1 74 ? 3.578 -2.862 18.691 1.00 85.50 74 PRO A C 1
ATOM 566 O O . PRO A 1 74 ? 3.318 -2.609 17.507 1.00 85.50 74 PRO A O 1
ATOM 569 N N . ALA A 1 75 ? 3.784 -1.896 19.587 1.00 77.06 75 ALA A N 1
ATOM 570 C CA . ALA A 1 75 ? 3.789 -0.485 19.216 1.00 77.06 75 ALA A CA 1
ATOM 571 C C . ALA A 1 75 ? 4.849 -0.212 18.131 1.00 77.06 75 ALA A C 1
ATOM 573 O O . ALA A 1 75 ? 5.956 -0.736 18.190 1.00 77.06 75 ALA A O 1
ATOM 574 N N . GLY A 1 76 ? 4.495 0.591 17.124 1.00 76.12 76 GLY A N 1
ATOM 575 C CA . GLY A 1 76 ? 5.385 0.904 15.998 1.00 76.12 76 GLY A CA 1
ATOM 576 C C . GLY A 1 76 ? 5.459 -0.162 14.896 1.00 76.12 76 GLY A C 1
ATOM 577 O O . GLY A 1 76 ? 6.159 0.059 13.913 1.00 76.12 76 GLY A O 1
ATOM 578 N N . THR A 1 77 ? 4.731 -1.281 15.020 1.00 82.94 77 THR A N 1
ATOM 579 C CA . THR A 1 77 ? 4.641 -2.302 13.952 1.00 82.94 77 THR A CA 1
ATOM 580 C C . THR A 1 77 ? 3.793 -1.830 12.777 1.00 82.94 77 THR A C 1
ATOM 582 O O . THR A 1 77 ? 4.052 -2.209 11.645 1.00 82.94 77 THR A O 1
ATOM 585 N N . LEU A 1 78 ? 2.761 -1.025 13.051 1.00 76.94 78 LEU A N 1
ATOM 58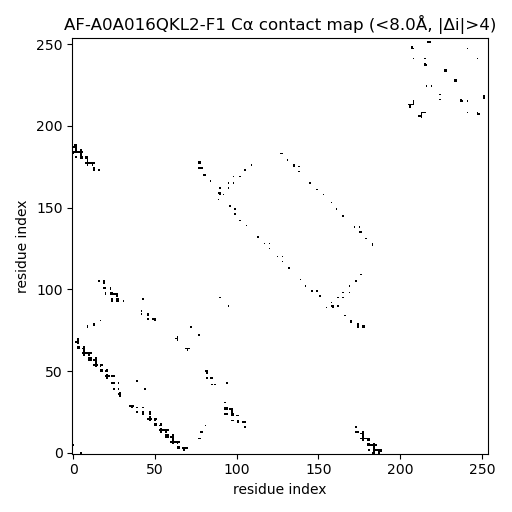6 C CA . LEU A 1 78 ? 1.929 -0.409 12.026 1.00 76.94 78 LEU A CA 1
ATOM 587 C C . LEU A 1 78 ? 2.430 1.000 11.727 1.00 76.94 78 LEU A C 1
ATOM 589 O O . LEU A 1 78 ? 2.613 1.797 12.659 1.00 76.94 78 LEU A O 1
ATOM 593 N N . PRO A 1 79 ? 2.543 1.364 10.446 1.00 73.50 79 PRO A N 1
ATOM 594 C CA . PRO A 1 79 ? 2.282 0.594 9.226 1.00 73.50 79 PRO A CA 1
ATOM 595 C C . PRO A 1 79 ? 3.426 -0.366 8.906 1.00 73.50 79 PRO A C 1
ATOM 597 O O . PRO A 1 79 ? 4.483 -0.291 9.533 1.00 73.50 79 PRO A O 1
ATOM 600 N N . ALA A 1 80 ? 3.232 -1.187 7.872 1.00 75.12 80 ALA A N 1
ATOM 601 C CA . ALA A 1 80 ? 4.338 -1.882 7.235 1.00 75.12 80 ALA A CA 1
ATOM 602 C C . ALA A 1 80 ? 5.476 -0.905 6.933 1.00 75.12 80 ALA A C 1
ATOM 604 O O . ALA A 1 80 ? 5.258 0.175 6.377 1.00 75.12 80 ALA A O 1
ATOM 605 N N . ARG A 1 81 ? 6.689 -1.290 7.326 1.00 76.75 81 ARG A N 1
ATOM 606 C CA . ARG A 1 81 ? 7.891 -0.608 6.862 1.00 76.75 81 ARG A CA 1
ATOM 607 C C . ARG A 1 81 ? 8.075 -1.008 5.409 1.00 76.75 81 ARG A C 1
ATOM 609 O O . ARG A 1 81 ? 8.086 -2.203 5.120 1.00 76.75 81 ARG A O 1
ATOM 616 N N . LEU A 1 82 ? 8.184 -0.030 4.516 1.00 71.50 82 LEU A N 1
ATOM 617 C CA . LEU A 1 82 ? 8.635 -0.353 3.173 1.00 71.50 82 LEU A CA 1
ATOM 618 C C . LEU A 1 82 ? 10.112 -0.768 3.247 1.00 71.50 82 LEU A C 1
ATOM 620 O O . LEU A 1 82 ? 10.859 -0.145 4.006 1.00 71.50 82 LEU A O 1
ATOM 624 N N . PRO A 1 83 ? 10.514 -1.810 2.503 1.00 71.75 83 PRO A N 1
ATOM 625 C CA . PRO A 1 83 ? 11.915 -2.105 2.248 1.00 71.75 83 PRO A CA 1
ATOM 626 C C . PRO A 1 83 ? 12.675 -0.859 1.785 1.00 71.75 83 PRO A C 1
ATOM 628 O O . PRO A 1 83 ? 12.104 -0.005 1.097 1.00 71.75 83 PRO A O 1
ATOM 631 N N . ASP A 1 84 ? 13.954 -0.781 2.152 1.00 72.12 84 ASP A N 1
ATOM 632 C CA . ASP A 1 84 ? 14.843 0.261 1.645 1.00 72.12 84 ASP A CA 1
ATOM 633 C C . ASP A 1 84 ? 14.894 0.201 0.115 1.00 72.12 84 ASP A C 1
ATOM 635 O O . ASP A 1 84 ? 14.832 -0.876 -0.484 1.00 72.12 84 ASP A O 1
ATOM 639 N N . TRP A 1 85 ? 14.976 1.374 -0.508 1.00 67.00 85 TRP A N 1
ATOM 640 C CA . TRP A 1 85 ? 15.080 1.469 -1.958 1.00 67.00 85 TRP A CA 1
ATOM 641 C C . TRP A 1 85 ? 16.443 0.991 -2.435 1.00 67.00 85 TRP A C 1
ATOM 643 O O . TRP A 1 85 ? 17.464 1.255 -1.793 1.00 67.00 85 TRP A O 1
ATOM 653 N N . SER A 1 86 ? 16.452 0.322 -3.589 1.00 65.81 86 SER A N 1
ATOM 654 C CA . SER A 1 86 ? 17.704 -0.078 -4.220 1.00 65.81 86 SER A CA 1
ATOM 655 C C . SER A 1 86 ? 18.594 1.145 -4.484 1.00 65.81 86 SER A C 1
ATOM 657 O O . SER A 1 86 ? 18.112 2.128 -5.050 1.00 65.81 86 SER A O 1
ATOM 659 N N . PRO A 1 87 ? 19.890 1.102 -4.122 1.00 64.25 87 PRO A N 1
ATOM 660 C CA . PRO A 1 87 ? 20.807 2.237 -4.249 1.00 64.25 87 PRO A CA 1
ATOM 661 C C . PRO A 1 87 ? 21.301 2.466 -5.690 1.00 64.25 87 PRO A C 1
ATOM 663 O O . PRO A 1 87 ? 22.329 3.107 -5.893 1.00 64.25 87 PRO A O 1
ATOM 666 N N . VAL A 1 88 ? 20.641 1.885 -6.696 1.00 65.19 88 VAL A N 1
ATOM 667 C CA . VAL A 1 88 ? 21.066 1.994 -8.095 1.00 65.19 88 VAL A CA 1
ATOM 668 C C . VAL A 1 88 ? 20.749 3.393 -8.625 1.00 65.19 88 VAL A C 1
ATOM 670 O O . VAL A 1 88 ? 19.587 3.787 -8.692 1.00 65.19 88 VAL A O 1
ATOM 673 N N . GLU A 1 89 ? 21.794 4.108 -9.047 1.00 64.31 89 GLU A N 1
ATOM 674 C CA . GLU A 1 89 ? 21.705 5.412 -9.706 1.00 64.31 89 GLU A CA 1
ATOM 675 C C . GLU A 1 89 ? 22.147 5.302 -11.180 1.00 64.31 89 GLU A C 1
ATOM 677 O O . GLU A 1 89 ? 23.253 4.818 -11.453 1.00 64.31 89 GLU A O 1
ATOM 682 N N . PRO A 1 90 ? 21.338 5.770 -12.150 1.00 67.62 90 PRO A N 1
ATOM 683 C CA . PRO A 1 90 ? 19.997 6.338 -11.988 1.00 67.62 90 PRO A CA 1
ATOM 684 C C . PRO A 1 90 ? 18.936 5.284 -11.633 1.00 67.62 90 PRO A C 1
ATOM 686 O O . PRO A 1 90 ? 19.032 4.130 -12.060 1.00 67.62 90 PRO A O 1
ATOM 689 N N . CYS A 1 91 ? 17.895 5.700 -10.907 1.00 70.19 91 CYS A N 1
ATOM 690 C CA . CYS A 1 91 ? 16.748 4.841 -10.615 1.00 70.19 91 CYS A CA 1
ATOM 691 C C . CYS A 1 91 ? 16.125 4.363 -11.942 1.00 70.19 91 CYS A C 1
ATOM 693 O O . CYS A 1 91 ? 15.868 5.195 -12.822 1.00 70.19 91 CYS A O 1
ATOM 695 N N . PRO A 1 92 ? 15.853 3.059 -12.139 1.00 76.75 92 PRO A N 1
ATOM 696 C CA . PRO A 1 92 ? 15.248 2.587 -13.379 1.00 76.75 92 PRO A CA 1
ATOM 697 C C . PRO A 1 92 ? 13.934 3.322 -13.671 1.00 76.75 92 PRO A C 1
ATOM 699 O O . PRO A 1 92 ? 13.070 3.449 -12.807 1.00 76.75 92 PRO A O 1
ATOM 702 N N . ARG A 1 93 ? 13.741 3.805 -14.904 1.00 79.38 93 ARG A N 1
ATOM 703 C CA . ARG A 1 93 ? 12.471 4.447 -15.301 1.00 79.38 93 ARG A CA 1
ATOM 704 C C . ARG A 1 93 ? 11.232 3.595 -14.993 1.00 79.38 93 ARG A C 1
ATOM 706 O O . ARG A 1 93 ? 10.317 4.147 -14.380 1.00 79.38 93 ARG A O 1
ATOM 713 N N . PRO A 1 94 ? 11.232 2.278 -15.287 1.00 84.00 94 PRO A N 1
ATOM 714 C CA . PRO A 1 94 ? 10.096 1.411 -14.977 1.00 84.00 94 PRO A CA 1
ATOM 715 C C . PRO A 1 94 ? 9.724 1.409 -13.491 1.00 84.00 94 PRO A C 1
ATOM 717 O O . PRO A 1 94 ? 8.556 1.284 -13.143 1.00 84.00 94 PRO A O 1
ATOM 720 N N . HIS A 1 95 ? 10.692 1.625 -12.595 1.00 80.06 95 HIS A N 1
ATOM 721 C CA . HIS A 1 95 ? 10.444 1.661 -11.154 1.00 80.06 95 HIS A CA 1
ATOM 722 C C . HIS A 1 95 ? 9.627 2.885 -10.729 1.00 80.06 95 HIS A C 1
ATOM 724 O O . HIS A 1 95 ? 8.724 2.775 -9.900 1.00 80.06 95 HIS A O 1
ATOM 730 N N . LEU A 1 96 ? 9.902 4.061 -11.300 1.00 77.88 96 LEU A N 1
ATOM 731 C CA . LEU A 1 96 ? 9.096 5.252 -11.015 1.00 77.88 96 LEU A CA 1
ATOM 732 C C . LEU A 1 96 ? 7.686 5.118 -11.602 1.00 77.88 96 LEU A C 1
ATOM 734 O O . LEU A 1 96 ? 6.713 5.473 -10.937 1.00 77.88 96 LEU A O 1
ATOM 738 N N . ASP A 1 97 ? 7.581 4.579 -12.815 1.00 81.25 97 ASP A N 1
ATOM 739 C CA . ASP A 1 97 ? 6.308 4.350 -13.502 1.00 81.25 97 ASP A CA 1
ATOM 740 C C . ASP A 1 97 ? 5.422 3.397 -12.681 1.00 81.25 97 ASP A C 1
ATOM 742 O O . ASP A 1 97 ? 4.253 3.694 -12.413 1.00 81.25 97 ASP A O 1
ATOM 746 N N . ALA A 1 98 ? 6.018 2.316 -12.171 1.00 84.38 98 ALA A N 1
ATOM 747 C CA . ALA A 1 98 ? 5.388 1.376 -11.256 1.00 84.38 98 ALA A CA 1
ATOM 748 C C . ALA A 1 98 ? 4.876 2.039 -9.972 1.00 84.38 98 ALA A C 1
ATOM 750 O O . ALA A 1 98 ? 3.751 1.773 -9.550 1.00 84.38 98 ALA A O 1
ATOM 751 N N . MET A 1 99 ? 5.662 2.923 -9.346 1.00 78.25 99 MET A N 1
ATOM 752 C CA . MET A 1 99 ? 5.237 3.609 -8.120 1.00 78.25 99 MET A CA 1
ATOM 753 C C . MET A 1 99 ? 4.013 4.494 -8.342 1.00 78.25 99 MET A C 1
ATOM 755 O O . MET A 1 99 ? 3.104 4.505 -7.511 1.00 78.25 99 MET A O 1
ATOM 759 N N . ILE A 1 100 ? 3.986 5.247 -9.443 1.00 79.06 100 ILE A N 1
ATOM 760 C CA . ILE A 1 100 ? 2.847 6.108 -9.773 1.00 79.06 100 ILE A CA 1
ATOM 761 C C . ILE A 1 100 ? 1.610 5.250 -10.047 1.00 79.06 100 ILE A C 1
ATOM 763 O O . ILE A 1 100 ? 0.552 5.513 -9.473 1.00 79.06 100 ILE A O 1
ATOM 767 N N . ALA A 1 101 ? 1.758 4.168 -10.817 1.00 84.81 101 ALA A N 1
ATOM 768 C CA . ALA A 1 101 ? 0.674 3.222 -11.064 1.00 84.81 101 ALA A CA 1
ATOM 769 C C . ALA A 1 101 ? 0.161 2.565 -9.768 1.00 84.81 101 ALA A C 1
ATOM 771 O O . ALA A 1 101 ? -1.049 2.413 -9.580 1.00 84.81 101 ALA A O 1
ATOM 772 N N . ALA A 1 102 ? 1.058 2.213 -8.842 1.00 83.31 102 ALA A N 1
ATOM 773 C CA . ALA A 1 102 ? 0.697 1.635 -7.552 1.00 83.31 102 ALA A CA 1
ATOM 774 C C . ALA A 1 102 ? -0.037 2.648 -6.665 1.00 83.31 102 ALA A C 1
ATOM 776 O O . ALA A 1 102 ? -1.031 2.305 -6.024 1.00 83.31 102 ALA A O 1
ATOM 777 N N . LEU A 1 103 ? 0.419 3.903 -6.644 1.00 77.19 103 LEU A N 1
ATOM 778 C CA . LEU A 1 103 ? -0.229 4.994 -5.919 1.00 77.19 103 LEU A CA 1
ATOM 779 C C . LEU A 1 103 ? -1.654 5.240 -6.426 1.00 77.19 103 LEU A C 1
ATOM 781 O O . LEU A 1 103 ? -2.579 5.359 -5.619 1.00 77.19 103 LEU A O 1
ATOM 785 N N . ASP A 1 104 ? -1.840 5.262 -7.746 1.00 80.81 104 ASP A N 1
ATOM 786 C CA . ASP A 1 104 ? -3.152 5.421 -8.368 1.00 80.81 104 ASP A CA 1
ATOM 787 C C . ASP A 1 104 ? -4.089 4.253 -8.050 1.00 80.81 104 ASP A C 1
ATOM 789 O O . AS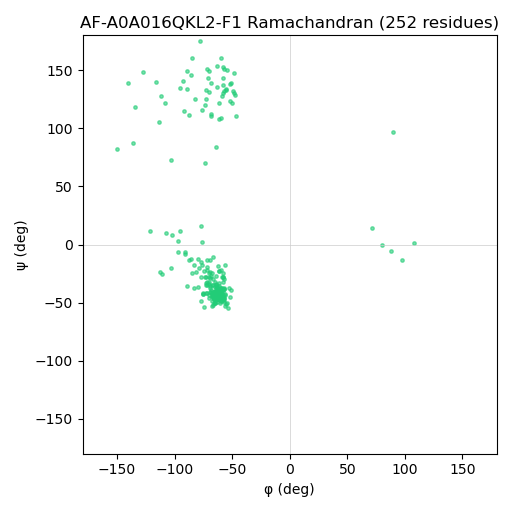P A 1 104 ? -5.235 4.477 -7.652 1.00 80.81 104 ASP A O 1
ATOM 793 N N . ALA A 1 105 ? -3.598 3.014 -8.145 1.00 83.56 105 ALA A N 1
ATOM 794 C CA . ALA A 1 105 ? -4.371 1.833 -7.776 1.00 83.56 105 ALA A CA 1
ATOM 795 C C . ALA A 1 105 ? -4.787 1.882 -6.296 1.00 83.56 105 ALA A C 1
ATOM 797 O O . ALA A 1 105 ? -5.967 1.744 -5.968 1.00 83.56 105 ALA A O 1
ATOM 798 N N . MET A 1 106 ? -3.845 2.164 -5.391 1.00 79.19 106 MET A N 1
ATOM 799 C CA . MET A 1 106 ? -4.130 2.272 -3.959 1.00 79.19 106 MET A CA 1
ATOM 800 C C . MET A 1 106 ? -5.149 3.375 -3.647 1.00 79.19 106 MET A C 1
ATOM 802 O O . MET A 1 106 ? -6.012 3.171 -2.793 1.00 79.19 106 MET A O 1
ATOM 806 N N . ARG A 1 107 ? -5.101 4.519 -4.340 1.00 77.75 107 ARG A N 1
ATOM 807 C CA . ARG A 1 107 ? -6.055 5.624 -4.147 1.00 77.75 107 ARG A CA 1
ATOM 808 C C . ARG A 1 107 ? -7.501 5.179 -4.360 1.00 77.75 107 ARG A C 1
ATOM 810 O O . ARG A 1 107 ? -8.326 5.412 -3.479 1.00 77.75 107 ARG A O 1
ATOM 817 N N . VAL A 1 108 ? -7.789 4.488 -5.464 1.00 80.38 108 VAL A N 1
ATOM 818 C CA . VAL A 1 108 ? -9.150 4.020 -5.791 1.00 80.38 108 VAL A CA 1
ATOM 819 C C . VAL A 1 108 ? -9.715 3.144 -4.669 1.00 80.38 108 VAL A C 1
ATOM 821 O O . VAL A 1 108 ? -10.845 3.337 -4.213 1.00 80.38 108 VAL A O 1
ATOM 824 N N . HIS A 1 109 ? -8.910 2.207 -4.166 1.00 77.06 109 HIS A N 1
ATOM 825 C CA . HIS A 1 109 ? -9.323 1.327 -3.073 1.00 77.06 109 HIS A CA 1
ATOM 826 C C . HIS A 1 109 ? -9.478 2.073 -1.744 1.00 77.06 109 HIS A C 1
ATOM 828 O O . HIS A 1 109 ? -10.406 1.793 -0.980 1.00 77.06 109 HIS A O 1
ATOM 834 N N . ALA A 1 110 ? -8.603 3.039 -1.466 1.00 75.38 110 ALA A N 1
ATOM 835 C CA . ALA A 1 110 ? -8.656 3.811 -0.234 1.00 75.38 110 ALA A CA 1
ATOM 836 C C . ALA A 1 110 ? -9.886 4.735 -0.181 1.00 75.38 110 ALA A C 1
ATOM 838 O O . ALA A 1 110 ? -10.533 4.837 0.863 1.00 75.38 110 ALA A O 1
ATOM 839 N N . GLU A 1 111 ? -10.257 5.356 -1.303 1.00 79.56 111 GLU A N 1
ATOM 840 C CA . GLU A 1 111 ? -11.469 6.176 -1.426 1.00 79.56 111 GLU A CA 1
ATOM 841 C C . GLU A 1 111 ? -12.732 5.339 -1.197 1.00 79.56 111 GLU A C 1
ATOM 843 O O . GLU A 1 111 ? -13.596 5.711 -0.395 1.00 79.56 111 GLU A O 1
ATOM 848 N N . ALA A 1 112 ? -12.811 4.163 -1.828 1.00 77.44 112 ALA A N 1
ATOM 849 C CA . ALA A 1 112 ? -13.913 3.227 -1.625 1.00 77.44 112 ALA A CA 1
ATOM 850 C C . ALA A 1 112 ? -14.018 2.780 -0.155 1.00 77.44 112 ALA A C 1
ATOM 852 O O . ALA A 1 112 ? -15.113 2.773 0.420 1.00 77.44 112 ALA A O 1
ATOM 853 N N . ALA A 1 113 ? -12.883 2.471 0.482 1.00 74.31 113 ALA A N 1
ATOM 854 C CA . ALA A 1 113 ? -12.830 2.097 1.892 1.00 74.31 113 ALA A CA 1
ATOM 855 C C . ALA A 1 113 ? -13.293 3.240 2.812 1.00 74.31 113 ALA A C 1
ATOM 857 O O . ALA A 1 113 ? -14.100 3.012 3.715 1.00 74.31 113 ALA A O 1
ATOM 858 N N . MET A 1 114 ? -12.857 4.479 2.565 1.00 76.38 114 MET A N 1
ATOM 859 C CA . MET A 1 114 ? -13.286 5.653 3.336 1.00 76.38 114 MET A CA 1
ATOM 860 C C . MET A 1 114 ? -14.769 5.981 3.145 1.00 76.38 114 MET A C 1
ATOM 862 O O . MET A 1 114 ? -15.440 6.389 4.101 1.00 76.38 114 MET A O 1
ATOM 866 N N . HIS A 1 115 ? -15.309 5.762 1.945 1.00 78.88 115 HIS A N 1
ATOM 867 C CA . HIS A 1 115 ? -16.741 5.886 1.688 1.00 78.88 115 HIS A CA 1
ATOM 868 C C . HIS A 1 115 ? -17.551 4.841 2.470 1.00 78.88 115 HIS A C 1
ATOM 870 O O . HIS A 1 115 ? -18.500 5.195 3.176 1.00 78.88 115 HIS A O 1
ATOM 876 N N . ALA A 1 116 ? -17.160 3.564 2.390 1.00 72.81 116 ALA A N 1
ATOM 877 C CA . ALA A 1 116 ? -17.808 2.471 3.117 1.00 72.81 116 ALA A CA 1
ATOM 878 C C . ALA A 1 116 ? -17.748 2.688 4.635 1.00 72.81 116 ALA A C 1
ATOM 880 O O . ALA A 1 116 ? -18.750 2.552 5.339 1.00 72.81 116 ALA A O 1
ATOM 881 N N . LEU A 1 117 ? -16.592 3.124 5.130 1.00 74.31 117 LEU A N 1
ATOM 882 C CA . LEU A 1 117 ? -16.399 3.470 6.526 1.00 74.31 117 LEU A CA 1
ATOM 883 C C . LEU A 1 117 ? -17.289 4.635 6.961 1.00 74.31 117 LEU A C 1
ATOM 885 O O . LEU A 1 117 ? -17.876 4.595 8.041 1.00 74.31 117 LEU A O 1
ATOM 889 N N . GLY A 1 118 ? -17.443 5.650 6.110 1.00 77.25 118 GLY A N 1
ATOM 890 C CA . GLY A 1 118 ? -18.357 6.754 6.368 1.00 77.25 118 GLY A CA 1
ATOM 891 C C . GLY A 1 118 ? -19.807 6.301 6.539 1.00 77.25 118 GLY A C 1
ATOM 892 O O . GLY A 1 118 ? -20.498 6.833 7.400 1.00 77.25 118 GLY A O 1
ATOM 893 N N . LYS A 1 119 ? -20.249 5.296 5.771 1.00 77.56 119 LYS A N 1
ATOM 894 C CA . LYS A 1 119 ? -21.593 4.703 5.892 1.00 77.56 119 LYS A CA 1
ATOM 895 C C . LYS A 1 119 ? -21.763 3.842 7.143 1.00 77.56 119 LYS A C 1
ATOM 897 O O . LYS A 1 119 ? -22.850 3.803 7.706 1.00 77.56 119 LYS A O 1
ATOM 902 N N . ALA A 1 120 ? -20.712 3.140 7.559 1.00 73.69 120 ALA A N 1
ATOM 903 C CA . ALA A 1 120 ? -20.757 2.207 8.684 1.00 73.69 120 ALA A CA 1
ATOM 904 C C . ALA A 1 120 ? -20.520 2.868 10.056 1.00 73.69 120 ALA A C 1
ATOM 906 O O . ALA A 1 120 ? -20.709 2.224 11.090 1.00 73.69 120 ALA A O 1
ATOM 907 N N . THR A 1 121 ? -20.063 4.122 10.085 1.00 73.38 121 THR A N 1
ATOM 908 C CA . THR A 1 121 ? -19.707 4.811 11.330 1.00 73.38 121 THR A CA 1
ATOM 909 C C . THR A 1 121 ? -20.953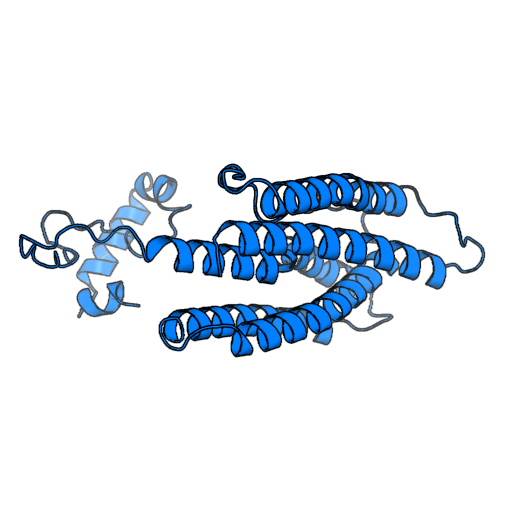 5.397 12.010 1.00 73.38 121 THR A C 1
ATOM 911 O O . THR A 1 121 ? -21.661 6.184 11.382 1.00 73.38 121 THR A O 1
ATOM 914 N N . PRO A 1 122 ? -21.223 5.072 13.291 1.00 80.75 122 PRO A N 1
ATOM 915 C CA . PRO A 1 122 ? -22.320 5.677 14.046 1.00 80.75 122 PRO A CA 1
ATOM 916 C C . PRO A 1 122 ? -22.147 7.190 14.233 1.00 80.75 122 PRO A C 1
ATOM 918 O O . PRO A 1 122 ? -21.025 7.685 14.328 1.00 80.75 122 PRO A O 1
ATOM 921 N N . GLU A 1 123 ? -23.251 7.921 14.400 1.00 81.75 123 GLU A N 1
ATOM 922 C CA . GLU A 1 123 ? -23.230 9.379 14.615 1.00 81.75 123 GLU A CA 1
ATOM 923 C C . GLU A 1 123 ? -22.410 9.795 15.850 1.00 81.75 123 GLU A C 1
ATOM 925 O O . GLU A 1 123 ? -21.721 10.814 15.831 1.00 81.75 123 GLU A O 1
ATOM 930 N N . ALA A 1 124 ? -22.380 8.952 16.888 1.00 80.69 124 ALA A N 1
ATOM 931 C CA . ALA A 1 124 ? -21.558 9.161 18.082 1.00 80.69 124 ALA A CA 1
ATOM 932 C C . ALA A 1 124 ? -20.047 9.291 17.781 1.00 80.69 124 ALA A C 1
ATOM 934 O O . ALA A 1 124 ? -19.317 9.918 18.546 1.00 80.69 124 ALA A O 1
ATOM 935 N N . ASP A 1 125 ? -19.580 8.737 16.658 1.00 79.44 125 ASP A N 1
ATOM 936 C CA . ASP A 1 125 ? -18.183 8.777 16.218 1.00 79.44 125 ASP A CA 1
ATOM 937 C C . ASP A 1 125 ? -17.931 9.818 15.102 1.00 79.44 125 ASP A C 1
ATOM 939 O O . ASP A 1 125 ? -16.820 9.896 14.563 1.00 79.44 125 ASP A O 1
ATOM 943 N N . ALA A 1 126 ? -18.915 10.668 14.769 1.00 81.94 126 ALA A N 1
ATOM 944 C CA . ALA A 1 126 ? -18.855 11.598 13.635 1.00 81.94 126 ALA A CA 1
ATOM 945 C C . ALA A 1 126 ? -17.645 12.547 13.676 1.00 81.94 126 ALA A C 1
ATOM 947 O O . ALA A 1 126 ? -16.945 12.705 12.677 1.00 81.94 126 ALA A O 1
ATOM 948 N N . ALA A 1 127 ? -17.322 13.128 14.836 1.00 82.94 127 ALA A N 1
ATOM 949 C CA . ALA A 1 127 ? -16.168 14.024 14.974 1.00 82.94 127 ALA A CA 1
ATOM 950 C C . ALA A 1 127 ? -14.831 13.321 14.666 1.00 82.94 127 ALA A C 1
ATOM 952 O O . ALA A 1 127 ? -13.900 13.922 14.122 1.00 82.94 127 ALA A O 1
ATOM 953 N N . ARG A 1 128 ? -14.730 12.027 14.991 1.00 76.00 128 ARG A N 1
ATOM 954 C CA . ARG A 1 128 ? -13.541 11.219 14.712 1.00 76.00 128 ARG A CA 1
ATOM 955 C C . ARG A 1 128 ? -13.454 10.862 13.236 1.00 76.00 128 ARG A C 1
ATOM 957 O O . ARG A 1 128 ? -12.374 10.970 12.660 1.00 76.00 128 ARG A O 1
ATOM 964 N N . LEU A 1 129 ? -14.582 10.500 12.629 1.00 79.81 129 LEU A N 1
ATOM 965 C CA . LEU A 1 129 ? -14.673 10.278 11.190 1.00 79.81 129 LEU A CA 1
ATOM 966 C C . LEU A 1 129 ? -14.283 11.537 10.405 1.00 79.81 129 LEU A C 1
ATOM 968 O O . LEU A 1 129 ? -13.521 11.435 9.450 1.00 79.81 129 LEU A O 1
ATOM 972 N N . THR A 1 130 ? -14.734 12.723 10.822 1.00 84.19 130 THR A N 1
ATOM 973 C CA . THR A 1 130 ? -14.363 13.998 10.184 1.00 84.19 130 THR A CA 1
ATOM 974 C C . THR A 1 130 ? -12.861 14.256 10.259 1.00 84.19 130 THR A C 1
ATOM 976 O O . THR A 1 130 ? -12.247 14.588 9.247 1.00 84.19 130 THR A O 1
ATOM 979 N N . ARG A 1 131 ? -12.237 14.044 11.426 1.00 81.44 131 ARG A N 1
ATOM 980 C CA . ARG A 1 131 ? -10.777 14.171 11.571 1.00 81.44 131 ARG A CA 1
ATOM 981 C C . ARG A 1 131 ? -10.037 13.206 10.649 1.00 81.44 131 ARG A C 1
ATOM 983 O O . ARG A 1 131 ? -9.057 13.588 10.017 1.00 81.44 131 ARG A O 1
ATOM 990 N N . LEU A 1 132 ? -10.520 11.971 10.565 1.00 76.00 132 LEU A N 1
ATOM 991 C CA . LEU A 1 132 ? -9.929 10.960 9.706 1.00 76.00 132 LEU A CA 1
ATOM 992 C C . LEU A 1 132 ? -10.072 11.301 8.224 1.00 76.00 132 LEU A C 1
ATOM 994 O O . LEU A 1 132 ? -9.109 11.160 7.481 1.00 76.00 132 LEU A O 1
ATOM 998 N N . ARG A 1 133 ? -11.241 11.792 7.805 1.00 80.06 133 ARG A N 1
ATOM 999 C CA . ARG A 1 133 ? -11.447 12.310 6.450 1.00 80.06 133 ARG A CA 1
ATOM 1000 C C . ARG A 1 133 ? -10.459 13.428 6.145 1.00 80.06 133 ARG A C 1
ATOM 1002 O O . ARG A 1 133 ? -9.795 13.354 5.129 1.00 80.06 133 ARG A O 1
ATOM 1009 N N . GLY A 1 134 ? -10.267 14.387 7.052 1.00 78.00 134 GLY A N 1
ATOM 1010 C CA . GLY A 1 134 ? -9.261 15.439 6.868 1.00 78.00 134 GLY A CA 1
ATOM 1011 C C . GLY A 1 134 ? -7.837 14.896 6.675 1.00 78.00 134 GLY A C 1
ATOM 1012 O O . GLY A 1 134 ? -7.119 15.344 5.786 1.00 78.00 134 GLY A O 1
ATOM 1013 N N . GLN A 1 135 ? -7.431 13.893 7.463 1.00 76.19 135 GLN A N 1
ATOM 1014 C CA . GLN A 1 135 ? -6.128 13.229 7.299 1.00 76.19 135 GLN A CA 1
ATOM 1015 C C . GLN A 1 135 ? -6.019 12.470 5.971 1.00 76.19 135 GLN A C 1
ATOM 1017 O O . GLN A 1 135 ? -4.971 12.502 5.328 1.00 76.19 135 GLN A O 1
ATOM 1022 N N . PHE A 1 136 ? -7.096 11.794 5.572 1.00 73.56 136 PHE A N 1
ATOM 1023 C CA . PHE A 1 136 ? -7.188 11.054 4.322 1.00 73.56 136 PHE A CA 1
ATOM 1024 C C . PHE A 1 136 ? -7.099 11.980 3.105 1.00 73.56 136 PHE A C 1
ATOM 1026 O O . PHE A 1 136 ? -6.241 11.772 2.253 1.00 73.56 136 PHE A O 1
ATOM 1033 N N . GLU A 1 137 ? -7.893 13.052 3.073 1.00 76.94 137 GLU A N 1
ATOM 1034 C CA . GLU A 1 137 ? -7.846 14.079 2.025 1.00 76.94 137 GLU A CA 1
ATOM 1035 C C . GLU A 1 137 ? -6.468 14.746 1.957 1.00 76.94 137 GLU A C 1
ATOM 1037 O O . GLU A 1 137 ? -5.917 14.944 0.878 1.00 76.94 137 GLU A O 1
ATOM 1042 N N . GLY A 1 138 ? -5.848 15.023 3.109 1.00 73.12 138 GLY A N 1
ATOM 1043 C CA . GLY A 1 138 ? -4.478 15.532 3.155 1.00 73.12 138 GLY A CA 1
ATOM 1044 C C . GLY A 1 138 ? -3.457 14.565 2.547 1.00 73.12 138 GLY A C 1
ATOM 1045 O O . GLY A 1 138 ? -2.505 15.003 1.902 1.00 73.12 138 GLY A O 1
ATOM 1046 N N . ALA A 1 139 ? -3.639 13.253 2.717 1.00 69.38 139 ALA A N 1
ATOM 1047 C CA . ALA A 1 139 ? -2.785 12.248 2.090 1.00 69.38 139 ALA A CA 1
ATOM 1048 C C . ALA A 1 139 ? -3.043 12.130 0.579 1.00 69.38 139 ALA A C 1
ATOM 1050 O O . ALA A 1 139 ? -2.081 12.073 -0.189 1.00 69.38 139 ALA A O 1
ATOM 1051 N N . LEU A 1 140 ? -4.311 12.154 0.153 1.00 72.06 140 LEU A N 1
ATOM 1052 C CA . LEU A 1 140 ? -4.692 12.121 -1.260 1.00 72.06 140 LEU A CA 1
ATOM 1053 C C . LEU A 1 140 ? -4.222 13.357 -2.022 1.00 72.06 140 LEU A C 1
ATOM 1055 O O . LEU A 1 140 ? -3.656 13.213 -3.099 1.00 72.06 140 LEU A O 1
ATOM 1059 N N . SER A 1 141 ? -4.388 14.559 -1.463 1.00 75.00 141 SER A N 1
ATOM 1060 C CA . SER A 1 141 ? -3.913 15.801 -2.087 1.00 75.00 141 SER A CA 1
ATOM 1061 C C . SER A 1 141 ? -2.428 15.705 -2.402 1.00 75.00 141 SER A C 1
ATOM 1063 O O . SER A 1 141 ? -2.017 15.910 -3.537 1.00 75.00 141 SER A O 1
ATOM 1065 N N . LYS A 1 142 ? -1.619 15.297 -1.422 1.00 67.00 142 LYS A N 1
ATOM 1066 C CA . LYS A 1 142 ? -0.180 15.189 -1.637 1.00 67.00 142 LYS A CA 1
ATOM 1067 C C . LYS A 1 142 ? 0.196 14.040 -2.583 1.00 67.00 142 LYS A C 1
ATOM 1069 O O . LYS A 1 142 ? 1.268 14.091 -3.182 1.00 67.00 142 LYS A O 1
ATOM 1074 N N . ALA A 1 143 ? -0.604 12.974 -2.664 1.00 68.00 143 ALA A N 1
ATOM 1075 C CA . ALA A 1 143 ? -0.423 11.904 -3.647 1.00 68.00 143 ALA A CA 1
ATOM 1076 C C . ALA A 1 143 ? -0.708 12.414 -5.068 1.00 68.00 143 ALA A C 1
ATOM 1078 O O . ALA A 1 143 ? 0.102 12.204 -5.967 1.00 68.00 143 ALA A O 1
ATOM 1079 N N . ASN A 1 144 ? -1.800 13.163 -5.235 1.00 70.81 144 ASN A N 1
ATOM 1080 C CA . ASN A 1 144 ? -2.162 13.825 -6.486 1.00 70.81 144 ASN A CA 1
ATOM 1081 C C . ASN A 1 144 ? -1.098 14.841 -6.914 1.00 70.81 144 ASN A C 1
ATOM 1083 O O . ASN A 1 144 ? -0.788 14.919 -8.097 1.00 70.81 144 ASN A O 1
ATOM 1087 N N . ASP A 1 145 ? -0.498 15.571 -5.971 1.00 70.25 145 ASP A N 1
ATOM 1088 C CA . ASP A 1 145 ? 0.595 16.499 -6.272 1.00 70.25 145 ASP A CA 1
ATOM 1089 C C . ASP A 1 145 ? 1.808 15.760 -6.861 1.00 70.25 145 ASP A C 1
ATOM 1091 O O . ASP A 1 145 ? 2.370 16.187 -7.868 1.00 70.25 145 ASP A O 1
ATOM 1095 N N . VAL A 1 146 ? 2.197 14.623 -6.270 1.00 67.56 146 VAL A N 1
ATOM 1096 C CA . VAL A 1 146 ? 3.315 13.799 -6.766 1.00 67.56 146 VAL A CA 1
ATOM 1097 C C . VAL A 1 146 ? 2.987 13.197 -8.135 1.00 67.56 146 VAL A C 1
ATOM 1099 O O . VAL A 1 146 ? 3.806 13.293 -9.050 1.00 67.56 146 VAL A O 1
ATOM 1102 N N . ALA A 1 147 ? 1.786 12.639 -8.302 1.00 69.25 147 ALA A N 1
ATOM 1103 C CA . ALA A 1 147 ? 1.337 12.063 -9.567 1.00 69.25 147 ALA A CA 1
ATOM 1104 C C . ALA A 1 147 ? 1.212 13.120 -10.679 1.00 69.25 147 ALA A C 1
ATOM 1106 O O . ALA A 1 147 ? 1.654 12.895 -11.801 1.00 69.25 147 ALA A O 1
ATOM 1107 N N . GLY A 1 148 ? 0.696 14.312 -10.374 1.00 70.94 148 GLY A N 1
ATOM 1108 C CA . GLY A 1 148 ? 0.554 15.409 -11.336 1.00 70.94 148 GLY A CA 1
ATOM 1109 C C . GLY A 1 148 ? 1.886 16.022 -11.781 1.00 70.94 148 GLY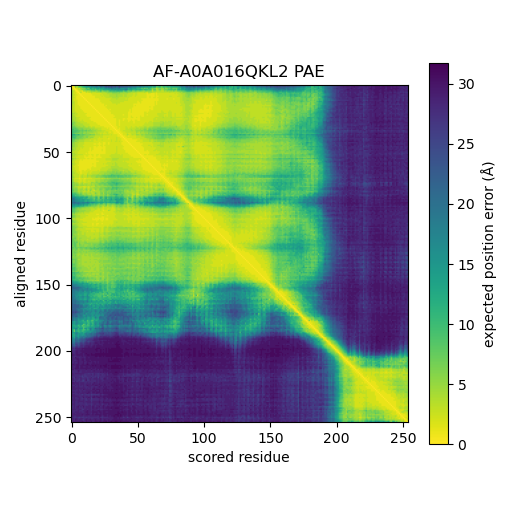 A C 1
ATOM 1110 O O . GLY A 1 148 ? 1.978 16.599 -12.866 1.00 70.94 148 GLY A O 1
ATOM 1111 N N . MET A 1 149 ? 2.940 15.885 -10.971 1.00 71.06 149 MET A N 1
ATOM 1112 C CA . MET A 1 149 ? 4.301 16.280 -11.349 1.00 71.06 149 MET A CA 1
ATOM 1113 C C . MET A 1 149 ? 4.993 15.253 -12.251 1.00 71.06 149 MET A C 1
ATOM 1115 O O . MET A 1 149 ? 5.971 15.601 -12.926 1.00 71.06 149 MET A O 1
ATOM 1119 N N . TYR A 1 150 ? 4.523 14.005 -12.262 1.00 69.81 150 TYR A N 1
ATOM 1120 C CA . TYR A 1 150 ? 5.081 12.950 -13.092 1.00 69.81 150 TYR A CA 1
ATOM 1121 C C . TYR A 1 150 ? 4.702 13.163 -14.568 1.00 69.81 150 TYR A C 1
ATOM 1123 O O . TYR A 1 150 ? 3.564 13.463 -14.923 1.00 69.81 150 TYR A O 1
ATOM 1131 N N . ARG A 1 151 ? 5.701 13.045 -15.449 1.00 71.38 151 ARG A N 1
ATOM 1132 C CA . ARG A 1 151 ? 5.530 13.088 -16.905 1.00 71.38 151 ARG A CA 1
ATOM 1133 C C . ARG A 1 151 ? 6.330 11.941 -17.520 1.00 71.38 151 ARG A C 1
ATOM 1135 O O . ARG A 1 151 ? 7.561 11.976 -17.384 1.00 71.38 151 ARG A O 1
ATOM 1142 N N . PRO A 1 152 ? 5.679 10.988 -18.211 1.00 67.06 152 PRO A N 1
ATOM 1143 C CA . PRO A 1 152 ? 6.376 9.950 -18.960 1.00 67.06 152 PRO A CA 1
ATOM 1144 C C . PRO A 1 152 ? 7.410 10.563 -19.910 1.00 67.06 152 PRO A C 1
ATOM 1146 O O . PRO A 1 152 ? 7.161 11.604 -20.522 1.00 67.06 152 PRO A O 1
ATOM 1149 N N . GLY A 1 153 ? 8.594 9.956 -20.006 1.00 65.88 153 GLY A N 1
ATOM 1150 C CA . GLY A 1 153 ? 9.652 10.423 -20.913 1.00 65.88 153 GLY A CA 1
ATOM 1151 C C . GLY A 1 153 ? 10.340 11.740 -20.518 1.00 65.88 153 GLY A C 1
ATOM 1152 O O . GLY A 1 153 ? 11.060 12.317 -21.329 1.00 65.88 153 GLY A O 1
ATOM 1153 N N . ALA A 1 154 ? 10.167 12.230 -19.283 1.00 72.31 154 ALA A N 1
ATOM 1154 C CA . ALA A 1 154 ? 10.900 13.404 -18.796 1.00 72.31 154 ALA A CA 1
ATOM 1155 C C . ALA A 1 154 ? 12.430 13.200 -18.818 1.00 72.31 154 ALA A C 1
ATOM 1157 O O . ALA A 1 154 ? 12.924 12.068 -18.851 1.00 72.31 154 ALA A O 1
ATOM 1158 N N . SER A 1 155 ? 13.194 14.299 -18.782 1.00 72.12 155 SER A N 1
ATOM 1159 C CA . SER A 1 155 ? 14.663 14.247 -18.739 1.00 72.12 155 SER A CA 1
ATOM 1160 C C . SER A 1 155 ? 15.171 13.462 -17.524 1.00 72.12 155 SER A C 1
ATOM 1162 O O . SER A 1 155 ? 14.506 13.415 -16.491 1.00 72.12 155 SER A O 1
ATOM 1164 N N . LEU A 1 156 ? 16.366 12.869 -17.631 1.00 66.75 156 LEU A N 1
ATOM 1165 C CA . LEU A 1 156 ? 16.965 12.066 -16.556 1.00 66.75 156 LEU A CA 1
ATOM 1166 C C . LEU A 1 156 ? 17.115 12.860 -15.244 1.00 66.75 156 LEU A C 1
ATOM 1168 O O . LEU A 1 156 ? 16.828 12.349 -14.174 1.00 66.75 156 LEU A O 1
ATOM 1172 N N . VAL A 1 157 ? 17.455 14.149 -15.327 1.00 69.94 157 VAL A N 1
ATOM 1173 C CA . VAL A 1 157 ? 17.549 15.035 -14.151 1.00 69.94 157 VAL A CA 1
ATOM 1174 C C . VAL A 1 157 ? 16.194 15.207 -13.452 1.00 69.94 157 VAL A C 1
ATOM 1176 O O . VAL A 1 157 ? 16.121 15.193 -12.226 1.00 69.94 157 VAL A O 1
ATOM 1179 N N . LEU A 1 158 ? 15.107 15.352 -14.219 1.00 69.44 158 LEU A N 1
ATOM 1180 C CA . LEU A 1 158 ? 13.754 15.432 -13.662 1.00 69.44 158 LEU A CA 1
ATOM 1181 C C . LEU A 1 158 ? 13.264 14.077 -13.142 1.00 69.44 158 LEU A C 1
ATOM 1183 O O . LEU A 1 158 ? 12.427 14.048 -12.248 1.00 69.44 158 LEU A O 1
ATOM 1187 N N . HIS A 1 159 ? 13.754 12.977 -13.711 1.00 67.25 159 HIS A N 1
ATOM 1188 C CA . HIS A 1 159 ? 13.484 11.619 -13.249 1.00 67.25 159 HIS A CA 1
ATOM 1189 C C . HIS A 1 159 ? 14.098 11.374 -11.865 1.00 67.25 159 HIS A C 1
ATOM 1191 O O . HIS A 1 159 ? 13.360 11.058 -10.940 1.00 67.25 159 HIS A O 1
ATOM 1197 N N . GLU A 1 160 ? 15.389 11.657 -11.681 1.00 66.62 160 GLU A N 1
ATOM 1198 C CA . GLU A 1 160 ? 16.090 11.467 -10.399 1.00 66.62 160 GLU A CA 1
ATOM 1199 C C . GLU A 1 160 ? 15.518 12.339 -9.272 1.00 66.62 160 GLU A C 1
ATOM 1201 O O . GLU A 1 160 ? 15.168 11.840 -8.204 1.00 66.62 160 GLU A O 1
ATOM 1206 N N . GLN A 1 161 ? 15.289 13.635 -9.530 1.00 67.25 161 GLN A N 1
ATOM 1207 C CA . GLN A 1 161 ? 14.676 14.537 -8.539 1.00 67.25 161 GLN A CA 1
ATOM 1208 C C . GLN A 1 161 ? 13.285 14.069 -8.081 1.00 67.25 161 GLN A C 1
ATOM 1210 O O . GLN A 1 161 ? 12.836 14.396 -6.977 1.00 67.25 161 GLN A O 1
ATOM 1215 N N . ARG A 1 162 ? 12.570 13.338 -8.944 1.00 65.00 162 ARG A N 1
ATOM 1216 C CA . ARG A 1 162 ? 11.243 12.791 -8.651 1.00 65.00 162 ARG A CA 1
ATOM 1217 C C . ARG A 1 162 ? 11.315 11.414 -8.016 1.00 65.00 162 ARG A C 1
ATOM 1219 O O . ARG A 1 162 ? 10.494 11.167 -7.143 1.00 65.00 162 ARG A O 1
ATOM 1226 N N . ALA A 1 163 ? 12.264 10.566 -8.400 1.00 57.56 163 ALA A N 1
ATOM 1227 C CA . ALA A 1 163 ? 12.511 9.279 -7.759 1.00 57.56 163 ALA A CA 1
ATOM 1228 C C . ALA A 1 163 ? 12.846 9.478 -6.272 1.00 57.56 163 ALA A C 1
ATOM 1230 O O . ALA A 1 163 ? 12.180 8.899 -5.415 1.00 57.56 163 ALA A O 1
ATOM 1231 N N . ASP A 1 164 ? 13.736 10.425 -5.958 1.00 60.12 164 ASP A N 1
ATOM 1232 C CA . ASP A 1 164 ? 14.083 10.805 -4.582 1.00 60.12 164 ASP A CA 1
ATOM 1233 C C . ASP A 1 164 ? 12.873 11.272 -3.760 1.00 60.12 164 ASP A C 1
ATOM 1235 O O . ASP A 1 164 ? 12.726 10.953 -2.574 1.00 60.12 164 ASP A O 1
ATOM 1239 N N . ARG A 1 165 ? 11.976 12.046 -4.382 1.00 60.06 165 ARG A N 1
ATOM 1240 C CA . ARG A 1 165 ? 10.753 12.531 -3.732 1.00 60.06 165 ARG A CA 1
ATOM 1241 C C . ARG A 1 165 ? 9.705 11.418 -3.616 1.00 60.06 165 ARG A C 1
ATOM 1243 O O . ARG A 1 165 ? 9.089 11.279 -2.567 1.00 60.06 165 ARG A O 1
ATOM 1250 N N . GLY A 1 166 ? 9.514 10.613 -4.655 1.00 55.84 166 GLY A N 1
ATOM 1251 C CA . GLY A 1 166 ? 8.541 9.522 -4.721 1.00 55.84 166 GLY A CA 1
ATOM 1252 C C . GLY A 1 166 ? 8.853 8.383 -3.751 1.00 55.84 166 GLY A C 1
ATOM 1253 O O . GLY A 1 166 ? 7.946 7.918 -3.060 1.00 55.84 166 GLY A O 1
ATOM 1254 N N . ALA A 1 167 ? 10.124 7.999 -3.611 1.00 54.12 167 ALA A N 1
ATOM 1255 C CA . ALA A 1 167 ? 10.568 6.977 -2.663 1.00 54.12 167 ALA A CA 1
ATOM 1256 C C . ALA A 1 167 ? 10.265 7.373 -1.204 1.00 54.12 167 ALA A C 1
ATOM 1258 O O . ALA A 1 167 ? 9.698 6.588 -0.437 1.00 54.12 167 ALA A O 1
ATOM 1259 N N . ARG A 1 168 ? 10.550 8.631 -0.831 1.00 53.09 168 ARG A N 1
ATOM 1260 C CA . ARG A 1 168 ? 10.265 9.167 0.516 1.00 53.09 168 ARG A CA 1
ATOM 1261 C C . ARG A 1 168 ? 8.770 9.216 0.820 1.00 53.09 168 ARG A C 1
ATOM 1263 O O . ARG A 1 168 ? 8.357 8.952 1.949 1.00 53.09 168 ARG A O 1
ATOM 1270 N N . GLU A 1 169 ? 7.959 9.545 -0.178 1.00 53.06 169 GLU A N 1
ATOM 1271 C CA . GLU A 1 169 ? 6.524 9.743 0.009 1.00 53.06 169 GLU A CA 1
ATOM 1272 C C . GLU A 1 169 ? 5.745 8.423 -0.019 1.00 53.06 169 GLU A C 1
ATOM 1274 O O . GLU A 1 169 ? 4.846 8.232 0.799 1.00 53.06 169 GLU A O 1
ATOM 1279 N N . THR A 1 170 ? 6.126 7.462 -0.862 1.00 51.00 170 THR A N 1
ATOM 1280 C CA . THR A 1 170 ? 5.501 6.127 -0.914 1.00 51.00 170 THR A CA 1
ATOM 1281 C C . THR A 1 170 ? 5.717 5.370 0.407 1.00 51.00 170 THR A C 1
ATOM 1283 O O . THR A 1 170 ? 4.762 4.823 0.966 1.00 51.00 170 THR A O 1
ATOM 1286 N N . GLY A 1 171 ? 6.926 5.460 0.988 1.00 48.03 171 GLY A N 1
ATOM 1287 C CA . GLY A 1 171 ? 7.280 4.878 2.294 1.00 48.03 171 GLY A CA 1
ATOM 1288 C C . GLY A 1 171 ? 6.518 5.440 3.489 1.00 48.03 171 GLY A C 1
ATOM 1289 O O . GLY A 1 171 ? 6.161 4.702 4.408 1.00 48.03 171 GLY A O 1
ATOM 1290 N N . GLN A 1 172 ? 6.205 6.734 3.478 1.00 46.44 172 GLN A N 1
ATOM 1291 C CA . GLN A 1 172 ? 5.452 7.352 4.568 1.00 46.44 172 GLN A CA 1
ATOM 1292 C C . GLN A 1 172 ? 3.929 7.195 4.412 1.00 46.44 172 GLN A C 1
ATOM 1294 O O . GLN A 1 172 ? 3.212 7.234 5.419 1.00 46.44 172 GLN A O 1
ATOM 1299 N N . ARG A 1 173 ? 3.417 7.007 3.183 1.00 49.22 173 ARG A N 1
ATOM 1300 C CA . ARG A 1 173 ? 1.996 7.243 2.858 1.00 49.22 173 ARG A CA 1
ATOM 1301 C C . ARG A 1 173 ? 1.161 6.018 2.494 1.00 49.22 173 ARG A C 1
ATOM 1303 O O . ARG A 1 173 ? -0.039 6.057 2.766 1.00 49.22 173 ARG A O 1
ATOM 1310 N N . GLY A 1 174 ? 1.750 4.910 2.026 1.00 46.53 174 GLY A N 1
ATOM 1311 C CA . GLY A 1 174 ? 1.027 3.624 1.889 1.00 46.53 174 GLY A CA 1
ATOM 1312 C C . GLY A 1 174 ? 0.402 3.143 3.213 1.00 46.53 174 GLY A C 1
ATOM 1313 O O . GLY A 1 174 ? -0.543 2.363 3.251 1.00 46.53 174 GLY A O 1
ATOM 1314 N N . ALA A 1 175 ? 0.878 3.714 4.315 1.00 50.41 175 ALA A N 1
ATOM 1315 C CA . ALA A 1 175 ? 0.433 3.553 5.684 1.00 50.41 175 ALA A CA 1
ATOM 1316 C C . ALA A 1 175 ? -0.917 4.184 6.065 1.00 50.41 175 ALA A C 1
ATOM 1318 O O . ALA A 1 175 ? -1.463 3.837 7.115 1.00 50.41 175 ALA A O 1
ATOM 1319 N N . VAL A 1 176 ? -1.398 5.190 5.327 1.00 50.25 176 VAL A N 1
ATOM 1320 C CA . VAL A 1 176 ? -2.452 6.093 5.830 1.00 50.25 176 VAL A CA 1
ATOM 1321 C C . VAL A 1 176 ? -3.800 5.381 6.002 1.00 50.25 176 VAL A C 1
ATOM 1323 O O . VAL A 1 176 ? -4.351 5.468 7.102 1.00 50.25 176 VAL A O 1
ATOM 1326 N N . PRO A 1 177 ? -4.312 4.607 5.025 1.00 49.12 177 PRO A N 1
ATOM 1327 C CA . PRO A 1 177 ? -5.598 3.922 5.186 1.00 49.12 177 PRO A CA 1
ATOM 1328 C C . PRO A 1 177 ? -5.547 2.808 6.247 1.00 49.12 177 PRO A C 1
ATOM 1330 O O . PRO A 1 177 ? -6.480 2.654 7.035 1.00 49.12 177 PRO A O 1
ATOM 1333 N N . GLY A 1 178 ? -4.414 2.105 6.369 1.00 48.28 178 GLY A N 1
ATOM 1334 C CA . GLY A 1 178 ? -4.200 1.113 7.427 1.00 48.28 178 GLY A CA 1
ATOM 1335 C C . GLY A 1 178 ? -4.128 1.732 8.831 1.00 48.28 178 GLY A C 1
ATOM 1336 O O . GLY A 1 178 ? -4.793 1.269 9.760 1.00 48.28 178 GLY A O 1
ATOM 1337 N N . ARG A 1 179 ? -3.394 2.844 9.009 1.00 54.06 179 ARG A N 1
ATOM 1338 C CA . ARG A 1 179 ? -3.382 3.597 10.281 1.00 54.06 179 ARG A CA 1
ATOM 1339 C C . ARG A 1 179 ? -4.774 4.141 10.618 1.00 54.06 179 ARG A C 1
ATOM 1341 O O . ARG A 1 179 ? -5.160 4.116 11.785 1.00 54.06 179 ARG A O 1
ATOM 1348 N N . ALA A 1 180 ? -5.523 4.594 9.616 1.00 50.22 180 ALA A N 1
ATOM 1349 C CA . ALA A 1 180 ? -6.871 5.126 9.760 1.00 50.22 180 ALA A CA 1
ATOM 1350 C C . ALA A 1 180 ? -7.871 4.075 10.281 1.00 50.22 180 ALA A C 1
ATOM 1352 O O . ALA A 1 180 ? -8.556 4.305 11.285 1.00 50.22 180 ALA A O 1
ATOM 1353 N N . ALA A 1 181 ? -7.886 2.888 9.666 1.00 48.31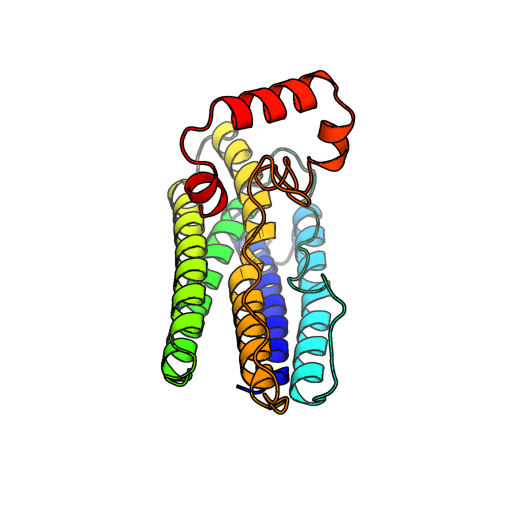 181 ALA A N 1
ATOM 1354 C CA . ALA A 1 181 ? -8.703 1.752 10.096 1.00 48.31 181 ALA A CA 1
ATOM 1355 C C . ALA A 1 181 ? -8.348 1.286 11.523 1.00 48.31 181 ALA A C 1
ATOM 1357 O O . ALA A 1 181 ? -9.237 1.036 12.350 1.00 48.31 181 ALA A O 1
ATOM 1358 N N . HIS A 1 182 ? -7.051 1.262 11.856 1.00 52.75 182 HIS A N 1
ATOM 1359 C CA . HIS A 1 182 ? -6.575 0.918 13.196 1.00 52.75 182 HIS A CA 1
ATOM 1360 C C . HIS A 1 182 ? -6.998 1.952 14.256 1.00 52.75 182 HIS A C 1
ATOM 1362 O O . HIS A 1 182 ? -7.480 1.591 15.334 1.00 52.75 182 HIS A O 1
ATOM 1368 N N . GLN A 1 183 ? -6.859 3.250 13.966 1.00 55.41 183 GLN A N 1
ATOM 1369 C CA . GLN A 1 183 ? -7.208 4.332 14.896 1.00 55.41 183 GLN A CA 1
ATOM 1370 C C . GLN A 1 183 ? -8.707 4.382 15.217 1.00 55.41 183 GLN A C 1
ATOM 1372 O O . GLN A 1 183 ? -9.082 4.647 16.365 1.00 55.41 183 GLN A O 1
ATOM 1377 N N . LEU A 1 184 ? -9.564 4.087 14.238 1.00 46.12 184 LEU A N 1
ATOM 1378 C CA . LEU A 1 184 ? -11.007 3.980 14.452 1.00 46.12 184 LEU A CA 1
ATOM 1379 C C . LEU A 1 184 ? -11.397 2.758 15.273 1.00 46.12 184 LEU A C 1
ATOM 1381 O O . LEU A 1 184 ? -12.301 2.830 16.095 1.00 46.12 184 LEU A O 1
ATOM 1385 N N . SER A 1 185 ? -10.691 1.644 15.138 1.00 49.19 185 SER A N 1
ATOM 1386 C CA . SER A 1 185 ? -11.029 0.456 15.929 1.00 49.19 185 SER A CA 1
ATOM 1387 C C . SER A 1 185 ? -10.550 0.547 17.372 1.00 49.19 185 SER A C 1
ATOM 1389 O O . SER A 1 185 ? -11.226 0.081 18.284 1.00 49.19 185 SER A O 1
ATOM 1391 N N . ARG A 1 186 ? -9.474 1.298 17.634 1.00 50.09 186 ARG A N 1
ATOM 1392 C CA . ARG A 1 186 ? -9.116 1.709 19.004 1.00 50.09 186 ARG A CA 1
ATOM 1393 C C . ARG A 1 186 ? -10.083 2.729 19.620 1.00 50.09 186 ARG A C 1
ATOM 1395 O O . ARG A 1 186 ? -9.979 2.994 20.818 1.00 50.09 186 ARG A O 1
ATOM 1402 N N . ALA A 1 187 ? -10.961 3.346 18.828 1.00 43.78 187 ALA A N 1
ATOM 1403 C CA . ALA A 1 187 ? -11.991 4.272 19.298 1.00 43.78 187 ALA A CA 1
ATOM 1404 C C . ALA A 1 187 ? -13.133 3.550 19.989 1.00 43.78 187 ALA A C 1
ATOM 1406 O O . ALA A 1 187 ? -13.479 3.863 21.125 1.00 43.78 187 ALA A O 1
ATOM 1407 N N . ALA A 1 188 ? -13.684 2.587 19.263 1.00 40.91 188 ALA A N 1
ATOM 1408 C CA . ALA A 1 188 ? -14.920 1.913 19.591 1.00 40.91 188 ALA A CA 1
ATOM 1409 C C . ALA A 1 188 ? -14.771 0.991 20.811 1.00 40.91 188 ALA A C 1
ATOM 1411 O O . ALA A 1 188 ? -15.729 0.807 21.553 1.00 40.91 188 ALA A O 1
ATOM 1412 N N . ASP A 1 189 ? -13.556 0.518 21.099 1.00 41.25 189 ASP A N 1
ATOM 1413 C CA . ASP A 1 189 ? -13.249 -0.225 22.328 1.00 41.25 189 ASP A CA 1
ATOM 1414 C C . ASP A 1 189 ? -13.172 0.653 23.590 1.00 41.25 189 ASP A C 1
ATOM 1416 O O . ASP A 1 189 ? -13.380 0.162 24.698 1.00 41.25 189 ASP A O 1
ATOM 1420 N N . ARG A 1 190 ? -12.924 1.969 23.474 1.00 43.47 190 ARG A N 1
ATOM 1421 C CA . ARG A 1 190 ? -12.923 2.860 24.656 1.00 43.47 190 ARG A CA 1
ATOM 1422 C C . ARG A 1 190 ? -14.330 3.200 25.158 1.00 43.47 190 ARG A C 1
ATOM 1424 O O . ARG A 1 190 ? -14.455 3.937 26.131 1.00 43.47 190 ARG A O 1
ATOM 1431 N N . GLY A 1 191 ? -15.374 2.646 24.540 1.00 38.06 191 GLY A N 1
ATOM 1432 C CA . GLY A 1 191 ? -16.760 2.834 24.957 1.00 38.06 191 GLY A CA 1
ATOM 1433 C C . GLY A 1 191 ? -17.156 2.124 26.257 1.00 38.06 191 GLY A C 1
ATOM 1434 O O . GLY A 1 191 ? -18.211 2.450 26.789 1.00 38.06 191 GLY A O 1
ATOM 1435 N N . TRP A 1 192 ? -16.362 1.184 26.795 1.00 34.09 192 TRP A N 1
ATOM 1436 C CA . TRP A 1 192 ? -16.820 0.286 27.878 1.00 34.09 192 TRP A CA 1
ATOM 1437 C C . TRP A 1 192 ? -16.036 0.314 29.199 1.00 34.09 192 TRP A C 1
ATOM 1439 O O . TRP A 1 192 ? -16.323 -0.471 30.098 1.00 34.09 192 TRP A O 1
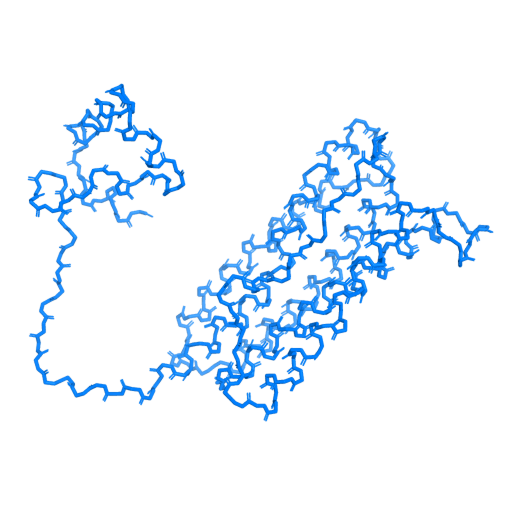ATOM 1449 N N . ALA A 1 193 ? -15.149 1.285 29.408 1.00 32.28 193 ALA A N 1
ATOM 1450 C CA . ALA A 1 193 ? -14.683 1.615 30.756 1.00 32.28 193 ALA A CA 1
ATOM 1451 C C . ALA A 1 193 ? -15.372 2.897 31.231 1.00 32.28 193 ALA A C 1
ATOM 1453 O O . ALA A 1 193 ? -14.766 3.967 31.306 1.00 32.28 193 ALA A O 1
ATOM 1454 N N . ARG A 1 194 ? -16.664 2.784 31.560 1.00 35.84 194 ARG A N 1
ATOM 1455 C CA . ARG A 1 194 ? -17.361 3.774 32.385 1.00 35.84 194 ARG A CA 1
ATOM 1456 C C . ARG A 1 194 ? -16.697 3.736 33.764 1.00 35.84 194 ARG A C 1
ATOM 1458 O O . ARG A 1 194 ? -17.137 3.018 34.655 1.00 35.84 194 ARG A O 1
ATOM 1465 N N . ARG A 1 195 ? -15.587 4.463 33.933 1.00 32.28 195 ARG A N 1
ATOM 1466 C CA . ARG A 1 195 ? -15.101 4.811 35.271 1.00 32.28 195 ARG A CA 1
ATOM 1467 C C . ARG A 1 195 ? -16.265 5.520 35.971 1.00 32.28 195 ARG A C 1
ATOM 1469 O O . ARG A 1 195 ? -16.881 6.385 35.343 1.00 32.28 195 ARG A O 1
ATOM 1476 N N . PRO A 1 196 ? -16.595 5.176 37.225 1.00 30.81 196 PRO A N 1
ATOM 1477 C CA . PRO A 1 196 ? -17.555 5.958 37.975 1.00 30.81 196 PRO A CA 1
ATOM 1478 C C . PRO A 1 196 ? -16.962 7.361 38.103 1.00 30.81 196 PRO A C 1
ATOM 1480 O O . PRO A 1 196 ? -15.974 7.554 38.805 1.00 30.81 196 PRO A O 1
ATOM 1483 N N . GLN A 1 197 ? -17.522 8.335 37.384 1.00 40.44 197 GLN A N 1
ATOM 1484 C CA . GLN A 1 197 ? -17.282 9.753 37.643 1.00 40.44 197 GLN A CA 1
ATOM 1485 C C . GLN A 1 197 ? -18.051 10.128 38.914 1.00 40.44 197 GLN A C 1
ATOM 1487 O O . GLN A 1 197 ? -19.069 10.809 38.886 1.00 40.44 197 GLN A O 1
ATOM 1492 N N . GLY A 1 198 ? -17.567 9.617 40.042 1.00 36.31 198 GLY A N 1
ATOM 1493 C CA . GLY A 1 198 ? -17.544 10.379 41.276 1.00 36.31 198 GLY A CA 1
ATOM 1494 C C . GLY A 1 198 ? -16.220 11.140 41.296 1.00 36.31 198 GLY A C 1
ATOM 1495 O O . GLY A 1 198 ? -15.184 10.548 41.013 1.00 36.31 198 GLY A O 1
ATOM 1496 N N . ALA A 1 199 ? -16.285 12.427 41.630 1.00 34.16 199 ALA A N 1
ATOM 1497 C CA . ALA A 1 199 ? -15.203 13.414 41.687 1.00 34.16 199 ALA A CA 1
ATOM 1498 C C . ALA A 1 199 ? -14.948 14.195 40.383 1.00 34.16 199 ALA A C 1
ATOM 1500 O O . ALA A 1 199 ? -14.217 13.789 39.481 1.00 34.16 199 ALA A O 1
ATOM 1501 N N . GLN A 1 200 ? -15.549 15.386 40.350 1.00 41.53 200 GLN A N 1
ATOM 1502 C CA . GLN A 1 200 ? -15.044 16.558 39.644 1.00 41.53 200 GLN A CA 1
ATOM 1503 C C . GLN A 1 200 ? -13.546 16.728 39.947 1.00 41.53 200 GLN A C 1
ATOM 1505 O O . GLN A 1 200 ? -13.170 17.057 41.068 1.00 41.53 200 GLN A O 1
ATOM 1510 N N . GLY A 1 201 ? -12.697 16.493 38.950 1.00 31.50 201 GLY A N 1
ATOM 1511 C CA . GLY A 1 201 ? -11.323 16.983 38.918 1.00 31.50 201 GLY A CA 1
ATOM 1512 C C . GLY A 1 201 ? -11.258 18.084 37.871 1.00 31.50 201 GLY A C 1
ATOM 1513 O O . GLY A 1 201 ? -11.635 17.852 36.723 1.00 31.50 201 GLY A O 1
ATOM 1514 N N . SER A 1 202 ? -10.860 19.284 38.279 1.00 35.22 202 SER A N 1
ATOM 1515 C CA . SER A 1 202 ? -10.704 20.451 37.417 1.00 35.22 202 SER A CA 1
ATOM 1516 C C . SER A 1 202 ? -9.843 20.134 36.190 1.00 35.22 202 SER A C 1
ATOM 1518 O O . SER A 1 202 ? -8.819 19.459 36.283 1.00 35.22 202 SER A O 1
ATOM 1520 N N . PHE A 1 203 ? -10.244 20.647 35.026 1.00 33.62 203 PHE A N 1
ATOM 1521 C CA . PHE A 1 203 ? -9.350 20.732 33.877 1.00 33.62 203 PHE A CA 1
ATOM 1522 C C . PHE A 1 203 ? -8.156 21.601 34.284 1.00 33.62 203 PHE A C 1
ATOM 1524 O O . PHE A 1 203 ? -8.303 22.802 34.509 1.00 33.62 203 PHE A O 1
ATOM 1531 N N . LEU A 1 204 ? -6.988 20.979 34.446 1.00 39.78 204 LEU A N 1
ATOM 1532 C CA . LEU A 1 204 ? -5.744 21.694 34.681 1.00 39.78 204 LEU A CA 1
ATOM 1533 C C . LEU A 1 204 ? -5.386 22.447 33.398 1.00 39.78 204 LEU A C 1
ATOM 1535 O O . LEU A 1 204 ? -5.110 21.848 32.361 1.00 39.78 204 LEU A O 1
ATOM 1539 N N . ARG A 1 205 ? -5.452 23.773 33.496 1.00 49.84 205 ARG A N 1
ATOM 1540 C CA . ARG A 1 205 ? -4.917 24.749 32.546 1.00 49.84 205 ARG A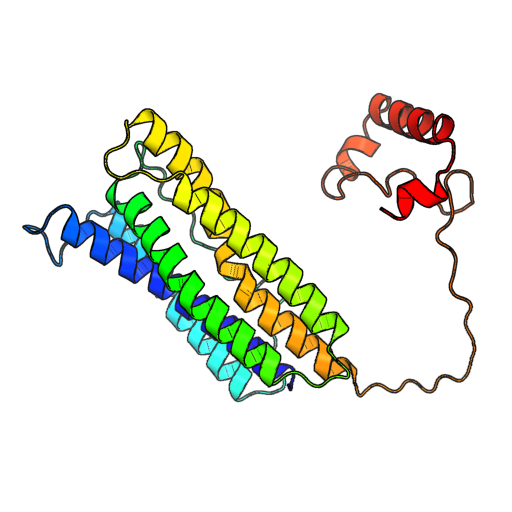 CA 1
ATOM 1541 C C . ARG A 1 205 ? -3.460 24.389 32.225 1.00 49.84 205 ARG A C 1
ATOM 1543 O O . ARG A 1 205 ? -2.691 24.135 33.151 1.00 49.84 205 ARG A O 1
ATOM 1550 N N . THR A 1 206 ? -3.085 24.364 30.946 1.00 55.28 206 THR A N 1
ATOM 1551 C CA . THR A 1 206 ? -1.672 24.269 30.548 1.00 55.28 206 THR A CA 1
ATOM 1552 C C . THR A 1 206 ? -0.950 25.509 31.088 1.00 55.28 206 THR A C 1
ATOM 1554 O O . THR A 1 206 ? -1.405 26.616 30.785 1.00 55.28 206 THR A O 1
ATOM 1557 N N . PRO A 1 207 ? 0.099 25.359 31.917 1.00 60.03 207 PRO A N 1
ATOM 1558 C CA . PRO A 1 207 ? 0.810 26.500 32.476 1.00 60.03 207 PRO A CA 1
ATOM 1559 C C . PRO A 1 207 ? 1.471 27.310 31.358 1.00 60.03 207 PRO A C 1
ATOM 1561 O O . PRO A 1 207 ? 2.064 26.729 30.449 1.00 60.03 207 PRO A O 1
ATOM 1564 N N . LEU A 1 208 ? 1.348 28.634 31.425 1.00 67.19 208 LEU A N 1
ATOM 1565 C CA . LEU A 1 208 ? 1.894 29.560 30.427 1.00 67.19 208 LEU A CA 1
ATOM 1566 C C . LEU A 1 208 ? 3.372 29.893 30.701 1.00 67.19 208 LEU A C 1
ATOM 1568 O O . LEU A 1 208 ? 3.829 29.736 31.836 1.00 67.19 208 LEU A O 1
ATOM 1572 N N . PRO A 1 209 ? 4.131 30.384 29.705 1.00 61.09 209 PRO A N 1
ATOM 1573 C CA . PRO A 1 209 ? 5.505 30.847 29.903 1.00 61.09 209 PRO A CA 1
ATOM 1574 C C . PRO A 1 209 ? 5.606 31.851 31.062 1.00 61.09 209 PRO A C 1
ATOM 1576 O O . PRO A 1 209 ? 4.902 32.857 31.090 1.00 61.09 209 PRO A O 1
ATOM 1579 N N . GLY A 1 210 ? 6.453 31.545 32.053 1.00 61.31 210 GLY A N 1
ATOM 1580 C CA . GLY A 1 210 ? 6.570 32.290 33.318 1.00 61.31 210 GLY A CA 1
ATOM 1581 C C . GLY A 1 210 ? 5.799 31.688 34.506 1.00 61.31 210 GLY A C 1
ATOM 1582 O O . GLY A 1 210 ? 6.073 32.049 35.651 1.00 61.31 210 GLY A O 1
ATOM 1583 N N . GLU A 1 211 ? 4.894 30.733 34.273 1.00 70.62 211 GLU A N 1
ATOM 1584 C CA . GLU A 1 211 ? 4.206 29.967 35.318 1.00 70.62 211 GLU A CA 1
ATOM 1585 C C . GLU A 1 211 ? 4.994 28.699 35.704 1.00 70.62 211 GLU A C 1
ATOM 1587 O O . GLU A 1 211 ? 5.709 28.082 34.907 1.00 70.62 211 GLU A O 1
ATOM 1592 N N . LEU A 1 212 ? 4.862 28.290 36.968 1.00 52.03 212 LEU A N 1
ATOM 1593 C CA . LEU A 1 212 ? 5.599 27.162 37.532 1.00 52.03 212 LEU A CA 1
ATOM 1594 C C . LEU A 1 212 ? 5.116 25.847 36.889 1.00 52.03 212 LEU A C 1
ATOM 1596 O O . LEU A 1 212 ? 3.988 25.417 37.118 1.00 52.03 212 LEU A O 1
ATOM 1600 N N . GLY A 1 213 ? 5.972 25.220 36.076 1.00 62.00 213 GLY A N 1
ATOM 1601 C CA . GLY A 1 213 ? 5.667 23.975 35.357 1.00 62.00 213 GLY A CA 1
ATOM 1602 C C . GLY A 1 213 ? 5.462 24.115 33.843 1.00 62.00 213 GLY A C 1
ATOM 1603 O O . GLY A 1 213 ? 5.208 23.104 33.192 1.00 62.00 213 GLY A O 1
ATOM 1604 N N . CYS A 1 214 ? 5.591 25.318 33.270 1.00 74.38 214 CYS A N 1
ATOM 1605 C CA . CYS A 1 214 ? 5.608 25.500 31.816 1.00 74.38 214 CYS A CA 1
ATOM 1606 C C . CYS A 1 214 ? 6.906 24.944 31.202 1.00 74.38 214 CYS A C 1
ATOM 1608 O O . CYS A 1 214 ? 8.000 25.269 31.667 1.00 74.38 214 CYS A O 1
ATOM 1610 N N . ASP A 1 215 ? 6.797 24.143 30.136 1.00 79.81 215 ASP A N 1
ATOM 1611 C CA . ASP A 1 215 ? 7.950 23.758 29.312 1.00 79.81 215 ASP A CA 1
ATOM 1612 C C . ASP A 1 215 ? 8.166 24.817 28.216 1.00 79.81 215 ASP A C 1
ATOM 1614 O O . ASP A 1 215 ? 7.341 24.916 27.307 1.00 79.81 215 ASP A O 1
ATOM 1618 N N . PRO A 1 216 ? 9.256 25.609 28.250 1.00 77.75 216 PRO A N 1
ATOM 1619 C CA . PRO A 1 216 ? 9.502 26.644 27.244 1.00 77.75 216 PRO A CA 1
ATOM 1620 C C . PRO A 1 216 ? 9.769 26.071 25.842 1.00 77.75 216 PRO A C 1
ATOM 1622 O O . PRO A 1 216 ? 9.761 26.810 24.862 1.00 77.75 216 PRO A O 1
ATOM 1625 N N . TRP A 1 217 ? 9.965 24.755 25.724 1.00 82.50 217 TRP A N 1
ATOM 1626 C CA . TRP A 1 217 ? 10.188 24.054 24.458 1.00 82.50 217 TRP A CA 1
ATOM 1627 C C . TRP A 1 217 ? 8.907 23.449 23.869 1.00 82.50 217 TRP A C 1
ATOM 1629 O O . TRP A 1 217 ? 8.990 22.657 22.934 1.00 82.50 217 TRP A O 1
ATOM 1639 N N . VAL A 1 218 ? 7.728 23.796 24.400 1.00 81.50 218 VAL A N 1
ATOM 1640 C CA . VAL A 1 218 ? 6.437 23.200 24.003 1.00 81.50 218 VAL A CA 1
ATOM 1641 C C . VAL A 1 218 ? 6.115 23.356 22.509 1.00 81.50 218 VAL A C 1
ATOM 1643 O O . VAL A 1 218 ? 5.453 22.492 21.941 1.00 81.50 218 VAL A O 1
ATOM 1646 N N . MET A 1 219 ? 6.624 24.408 21.857 1.00 75.38 219 MET A N 1
ATOM 1647 C CA . MET A 1 219 ? 6.451 24.659 20.416 1.00 75.38 219 MET A CA 1
ATOM 1648 C C . MET A 1 219 ? 7.630 24.174 19.555 1.00 75.38 219 MET A C 1
ATOM 1650 O O . MET A 1 219 ? 7.638 24.375 18.341 1.00 75.38 219 MET A O 1
ATOM 1654 N N . THR A 1 220 ? 8.639 23.545 20.156 1.00 80.38 220 THR A N 1
ATOM 1655 C CA . THR A 1 220 ? 9.824 23.058 19.445 1.00 80.38 220 THR A CA 1
ATOM 1656 C C . THR A 1 220 ? 9.627 21.602 19.030 1.00 80.38 220 THR A C 1
ATOM 1658 O O . THR A 1 220 ? 9.101 20.797 19.797 1.00 80.38 220 THR A O 1
ATOM 1661 N N . ASP A 1 221 ? 10.078 21.242 17.822 1.00 75.69 221 ASP A N 1
ATOM 1662 C CA . ASP A 1 221 ? 10.009 19.865 17.317 1.00 75.69 221 ASP A CA 1
ATOM 1663 C C . ASP A 1 221 ? 10.571 18.856 18.347 1.00 75.69 221 ASP A C 1
ATOM 1665 O O . ASP A 1 221 ? 11.750 18.962 18.711 1.00 75.69 221 ASP A O 1
ATOM 1669 N N . PRO A 1 222 ? 9.781 17.855 18.797 1.00 79.88 222 PRO A N 1
ATOM 1670 C CA . PRO A 1 222 ? 10.182 16.939 19.865 1.00 79.88 222 PRO A CA 1
ATOM 1671 C C . PRO A 1 222 ? 11.476 16.167 19.591 1.00 79.88 222 PRO A C 1
ATOM 1673 O O . PRO A 1 222 ? 12.183 15.810 20.535 1.00 79.88 222 PRO A O 1
ATOM 1676 N N . ASN A 1 223 ? 11.810 15.923 18.319 1.00 78.31 223 ASN A N 1
ATOM 1677 C CA . ASN A 1 223 ? 13.030 15.203 17.942 1.00 78.31 223 ASN A CA 1
ATOM 1678 C C . ASN A 1 223 ? 14.287 16.078 18.063 1.00 78.31 223 ASN A C 1
ATOM 1680 O O . ASN A 1 223 ? 15.397 15.554 18.146 1.00 78.31 223 ASN A O 1
ATOM 1684 N N . SER A 1 224 ? 14.114 17.398 18.121 1.00 79.38 224 SER A N 1
ATOM 1685 C CA . SER A 1 224 ? 15.193 18.386 18.159 1.00 79.38 224 SER A CA 1
ATOM 1686 C C . SER A 1 224 ? 15.418 18.977 19.560 1.00 79.38 224 SER A C 1
ATOM 1688 O O . SER A 1 224 ? 16.509 19.469 19.852 1.00 79.38 224 SER A O 1
ATOM 1690 N N . VAL A 1 225 ? 14.431 18.891 20.467 1.00 84.44 225 VAL A N 1
ATOM 1691 C CA . VAL A 1 225 ? 14.481 19.494 21.819 1.00 84.44 225 VAL A CA 1
ATOM 1692 C C . VAL A 1 225 ? 15.688 19.029 22.636 1.00 84.44 225 VAL A C 1
ATOM 1694 O O . VAL A 1 225 ? 16.338 19.840 23.294 1.00 84.44 225 VAL A O 1
ATOM 1697 N N . ALA A 1 226 ? 16.016 17.734 22.606 1.00 83.75 226 ALA A N 1
ATOM 1698 C CA . ALA A 1 226 ? 17.112 17.187 23.410 1.00 83.75 226 ALA A CA 1
ATOM 1699 C C . ALA A 1 226 ? 18.484 17.753 23.005 1.00 83.75 226 ALA A C 1
ATOM 1701 O O . ALA A 1 226 ? 19.338 17.965 23.866 1.00 83.75 226 ALA A O 1
ATOM 1702 N N . PHE A 1 227 ? 18.668 18.013 21.709 1.00 85.12 227 PHE A N 1
ATOM 1703 C CA . PHE A 1 227 ? 19.873 18.621 21.157 1.00 85.12 227 PHE A CA 1
ATOM 1704 C C . PHE A 1 227 ? 19.899 20.132 21.424 1.00 85.12 227 PHE A C 1
ATOM 1706 O O . PHE A 1 227 ? 20.870 20.646 21.969 1.00 85.12 227 PHE A O 1
ATOM 1713 N N . LEU A 1 228 ? 18.800 20.836 21.140 1.00 83.25 228 LEU A N 1
ATOM 1714 C CA . LEU A 1 228 ? 18.721 22.294 21.288 1.00 83.25 228 LEU A CA 1
ATOM 1715 C C . LEU A 1 228 ? 18.808 22.762 22.747 1.00 83.25 228 LEU A C 1
ATOM 1717 O O . LEU A 1 228 ? 19.354 23.826 23.013 1.00 83.25 228 LEU A O 1
ATOM 1721 N N . ARG A 1 229 ? 18.356 21.954 23.716 1.00 87.50 229 ARG A N 1
ATOM 1722 C CA . ARG A 1 229 ? 18.534 22.254 25.149 1.00 87.50 229 ARG A CA 1
ATOM 1723 C C . ARG A 1 229 ? 20.001 22.331 25.579 1.00 87.50 229 ARG A C 1
ATOM 1725 O O . ARG A 1 229 ? 20.289 22.944 26.606 1.00 87.50 229 ARG A O 1
ATOM 1732 N N . GLN A 1 230 ? 20.905 21.697 24.833 1.00 85.69 230 GLN A N 1
ATOM 1733 C CA . GLN A 1 230 ? 22.343 2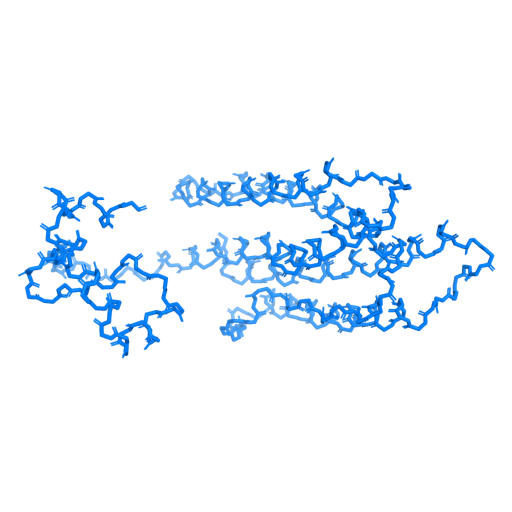1.703 25.109 1.00 85.69 230 GLN A CA 1
ATOM 1734 C C . GLN A 1 230 ? 23.051 22.907 24.470 1.00 85.69 230 GLN A C 1
ATOM 1736 O O . GLN A 1 230 ? 24.185 23.199 24.842 1.00 85.69 230 GLN A O 1
ATOM 1741 N N . ASP A 1 231 ? 22.388 23.625 23.556 1.00 88.25 231 ASP A N 1
ATOM 1742 C CA . ASP A 1 231 ? 22.929 24.816 22.907 1.00 88.25 231 ASP A CA 1
ATOM 1743 C C . ASP A 1 231 ? 22.546 26.092 23.695 1.00 88.25 231 ASP A C 1
ATOM 1745 O O . ASP A 1 231 ? 21.365 26.456 23.777 1.00 88.25 231 ASP A O 1
ATOM 1749 N N . PRO A 1 232 ? 23.524 26.817 24.273 1.00 82.44 232 PRO A N 1
ATOM 1750 C CA . PRO A 1 232 ? 23.258 28.042 25.022 1.00 82.44 232 PRO A CA 1
ATOM 1751 C C . PRO A 1 232 ? 22.672 29.172 24.159 1.00 82.44 232 PRO A C 1
ATOM 1753 O O . PRO A 1 232 ? 21.929 30.002 24.685 1.00 82.44 232 PRO A O 1
ATOM 1756 N N . ASN A 1 233 ? 22.945 29.209 22.849 1.00 81.56 233 ASN A N 1
ATOM 1757 C CA . ASN A 1 233 ? 22.317 30.177 21.947 1.00 81.56 233 ASN A CA 1
ATOM 1758 C C . ASN A 1 233 ? 20.847 29.842 21.698 1.00 81.56 233 ASN A C 1
ATOM 1760 O O . ASN A 1 233 ? 20.015 30.746 21.722 1.00 81.56 233 ASN A O 1
ATOM 1764 N N . ALA A 1 234 ? 20.515 28.563 21.510 1.00 82.19 234 ALA A N 1
ATOM 1765 C CA . ALA A 1 234 ? 19.133 28.135 21.309 1.00 82.19 234 ALA A CA 1
ATOM 1766 C C . ALA A 1 234 ? 18.270 28.436 22.541 1.00 82.19 234 ALA A C 1
ATOM 1768 O O . ALA A 1 234 ? 17.147 28.917 22.412 1.00 82.19 234 ALA A O 1
ATOM 1769 N N . ARG A 1 235 ? 18.820 28.232 23.744 1.00 82.06 235 ARG A N 1
ATOM 1770 C CA . ARG A 1 235 ? 18.140 28.588 24.993 1.00 82.06 235 ARG A CA 1
ATOM 1771 C C . ARG A 1 235 ? 17.845 30.087 25.086 1.00 82.06 235 ARG A C 1
ATOM 1773 O O . ARG A 1 235 ? 16.713 30.453 25.374 1.00 82.06 235 ARG A O 1
ATOM 1780 N N . ARG A 1 236 ? 18.827 30.938 24.764 1.00 78.88 236 ARG A N 1
ATOM 1781 C CA . ARG A 1 236 ? 18.643 32.398 24.738 1.00 78.88 236 ARG A CA 1
ATOM 1782 C C . ARG A 1 236 ? 17.555 32.826 23.750 1.00 78.88 236 ARG A C 1
ATOM 1784 O O . ARG A 1 236 ? 16.729 33.656 24.096 1.00 78.88 236 ARG A O 1
ATOM 1791 N N . VAL A 1 237 ? 17.538 32.246 22.551 1.00 81.56 237 VAL A N 1
ATOM 1792 C CA . VAL A 1 237 ? 16.540 32.571 21.518 1.00 81.56 237 VAL A CA 1
ATOM 1793 C C . VAL A 1 237 ? 15.128 32.162 21.945 1.00 81.56 237 VAL A C 1
ATOM 1795 O O . VAL A 1 237 ? 14.194 32.923 21.723 1.00 81.56 237 VAL A O 1
ATOM 1798 N N . ILE A 1 238 ? 14.959 30.997 22.580 1.00 82.69 238 ILE A N 1
ATOM 1799 C CA . ILE A 1 238 ? 13.657 30.560 23.114 1.00 82.69 238 ILE A CA 1
ATOM 1800 C C . ILE A 1 238 ? 13.180 31.488 24.238 1.00 82.69 238 ILE A C 1
ATOM 1802 O O . ILE A 1 238 ? 12.010 31.865 24.258 1.00 82.69 238 ILE A O 1
ATOM 1806 N N . ASP A 1 239 ? 14.078 31.894 25.138 1.00 80.88 239 ASP A N 1
ATOM 1807 C CA . ASP A 1 239 ? 13.745 32.830 26.217 1.00 80.88 239 ASP A CA 1
ATOM 1808 C C . ASP A 1 239 ? 13.368 34.222 25.657 1.00 80.88 239 ASP A C 1
ATOM 1810 O O . ASP A 1 239 ? 12.379 34.814 26.088 1.00 80.88 239 ASP A O 1
ATOM 1814 N N . GLU A 1 240 ? 14.102 34.726 24.656 1.00 78.94 240 GLU A N 1
ATOM 1815 C CA . GLU A 1 240 ? 13.797 35.989 23.962 1.00 78.94 240 GLU A CA 1
ATOM 1816 C C . GLU A 1 240 ? 12.474 35.921 23.187 1.00 78.94 240 GLU A C 1
ATOM 1818 O O . GLU A 1 240 ? 11.680 36.858 23.246 1.00 78.94 240 GLU A O 1
ATOM 1823 N N . MET A 1 241 ? 12.203 34.809 22.498 1.00 83.69 241 MET A N 1
ATOM 1824 C CA . MET A 1 241 ? 10.952 34.586 21.770 1.00 83.69 241 MET A CA 1
ATOM 1825 C C . MET A 1 241 ? 9.743 34.692 22.704 1.00 83.69 241 MET A C 1
ATOM 1827 O O . MET A 1 241 ? 8.802 35.416 22.392 1.00 83.69 241 MET A O 1
ATOM 1831 N N . TRP A 1 242 ? 9.783 34.027 23.864 1.00 82.88 242 TRP A N 1
ATOM 1832 C CA . TRP A 1 242 ? 8.691 34.095 24.840 1.00 82.88 242 TRP A CA 1
ATOM 1833 C C . TRP A 1 242 ? 8.582 35.451 25.534 1.00 82.88 242 TRP A C 1
ATOM 1835 O O . TRP A 1 242 ? 7.477 35.879 25.852 1.00 82.88 242 TRP A O 1
ATOM 1845 N N . ALA A 1 243 ? 9.699 36.150 25.748 1.00 78.75 243 ALA A N 1
ATOM 1846 C CA . ALA A 1 243 ? 9.683 37.506 26.295 1.00 78.75 243 ALA A CA 1
ATOM 1847 C C . ALA A 1 243 ? 9.069 38.537 25.327 1.00 78.75 243 ALA A C 1
ATOM 1849 O O . ALA A 1 243 ? 8.588 39.581 25.770 1.00 78.75 243 ALA A O 1
ATOM 1850 N N . LEU A 1 244 ? 9.105 38.258 24.021 1.00 75.94 244 LEU A N 1
ATOM 1851 C CA . LEU A 1 244 ? 8.575 39.119 22.962 1.00 75.94 244 LEU A CA 1
ATOM 1852 C C . LEU A 1 244 ? 7.167 38.723 22.491 1.00 75.94 244 LEU A C 1
ATOM 1854 O O . LEU A 1 244 ? 6.583 39.460 21.695 1.00 75.94 244 LEU A O 1
ATOM 1858 N N . ASP A 1 245 ? 6.617 37.598 22.960 1.00 77.56 245 ASP A N 1
ATOM 1859 C CA . ASP A 1 245 ? 5.271 37.146 22.599 1.00 77.56 245 ASP A CA 1
ATOM 1860 C C . ASP A 1 245 ? 4.197 37.963 23.352 1.00 77.56 245 ASP A C 1
ATOM 1862 O O . ASP A 1 245 ? 4.128 37.902 24.584 1.00 77.56 245 ASP A O 1
ATOM 1866 N N . PRO A 1 246 ? 3.347 38.737 22.646 1.00 73.12 246 PRO A N 1
ATOM 1867 C CA . PRO A 1 246 ? 2.303 39.535 23.279 1.00 73.12 246 PRO A CA 1
ATOM 1868 C C . PRO A 1 246 ? 1.135 38.702 23.835 1.00 73.12 246 PRO A C 1
ATOM 1870 O O . PRO A 1 246 ? 0.398 39.223 24.673 1.00 73.12 246 PRO A O 1
ATOM 1873 N N . ASP A 1 247 ? 0.941 37.450 23.392 1.00 77.69 247 ASP A N 1
ATOM 1874 C CA . ASP A 1 247 ? -0.094 36.548 23.921 1.00 77.69 247 ASP A CA 1
ATOM 1875 C C . ASP A 1 247 ? 0.308 35.055 23.827 1.00 77.69 247 ASP A C 1
ATOM 1877 O O . ASP A 1 247 ? -0.154 34.315 22.946 1.00 77.69 247 ASP A O 1
ATOM 1881 N N . PRO A 1 248 ? 1.104 34.562 24.796 1.00 73.38 248 PRO A N 1
ATOM 1882 C CA . PRO A 1 248 ? 1.581 33.179 24.817 1.00 73.38 248 PRO A CA 1
ATOM 1883 C C . PRO A 1 248 ? 0.479 32.113 24.864 1.00 73.38 248 PRO A C 1
ATOM 1885 O O . PRO A 1 248 ? 0.712 30.959 24.501 1.00 73.38 248 PRO A O 1
ATOM 1888 N N . ALA A 1 249 ? -0.728 32.463 25.325 1.00 71.44 249 ALA A N 1
ATOM 1889 C CA . ALA A 1 249 ? -1.835 31.515 25.416 1.00 71.44 249 ALA A CA 1
ATOM 1890 C C . ALA A 1 249 ? -2.402 31.157 24.038 1.00 71.44 249 ALA A C 1
ATOM 1892 O O . ALA A 1 249 ? -2.837 30.022 23.832 1.00 71.44 249 ALA A O 1
ATOM 1893 N N . VAL A 1 250 ? -2.375 32.103 23.097 1.00 71.31 250 VAL A N 1
ATOM 1894 C CA . VAL A 1 250 ? -2.787 31.872 21.708 1.00 71.31 250 VAL A CA 1
ATOM 1895 C C . VAL A 1 250 ? -1.715 31.084 20.961 1.00 71.31 250 VAL A C 1
ATOM 1897 O O . VAL A 1 250 ? -2.047 30.127 20.263 1.00 71.31 250 VAL A O 1
ATOM 1900 N N . SER A 1 251 ? -0.438 31.419 21.159 1.00 71.31 251 SER A N 1
ATOM 1901 C CA . SER A 1 251 ? 0.690 30.763 20.486 1.00 71.31 251 SER A CA 1
ATOM 1902 C C . SER A 1 251 ? 0.775 29.260 20.777 1.00 71.31 251 SER A C 1
ATOM 1904 O O . SER A 1 251 ? 1.043 28.475 19.872 1.00 71.31 251 SER A O 1
ATOM 1906 N N . VAL A 1 252 ? 0.474 28.833 22.010 1.00 69.50 252 VAL A N 1
ATOM 1907 C CA . VAL A 1 252 ? 0.488 27.409 22.413 1.00 69.50 252 VAL A CA 1
ATOM 1908 C C . VAL A 1 252 ? -0.781 26.648 21.977 1.00 69.50 252 VAL A C 1
ATOM 1910 O O . VAL A 1 252 ? -0.816 25.419 22.038 1.00 69.50 252 VAL A O 1
ATOM 1913 N N . ALA A 1 253 ? -1.837 27.345 21.544 1.00 62.16 253 ALA A N 1
ATOM 1914 C CA . ALA A 1 253 ? -3.107 26.736 21.136 1.00 62.16 253 ALA A CA 1
ATOM 1915 C C . ALA A 1 253 ? -3.201 26.396 19.631 1.00 62.16 253 ALA A C 1
ATOM 1917 O O . ALA A 1 253 ? -4.194 25.782 19.224 1.00 62.16 253 ALA A O 1
ATOM 1918 N N . LEU A 1 254 ? -2.207 26.800 18.828 1.00 49.75 254 LEU A N 1
ATOM 1919 C CA . LEU A 1 254 ? -2.083 26.540 17.383 1.00 49.75 254 LEU A CA 1
ATOM 1920 C C . LEU A 1 254 ? -1.431 25.180 17.090 1.00 49.75 254 LEU A C 1
ATOM 1922 O O . LEU A 1 254 ? -1.902 24.514 16.138 1.00 49.75 254 LEU A O 1
#

pLDDT: mean 73.66, std 15.7, range [30.81, 95.12]

Radius of gyration: 23.19 Å; Cα contacts (8 Å, |Δi|>4): 214; chains: 1; bounding box: 46×54×67 Å

Organism: NCBI:txid1476583

Solvent-accessible surface area (backbone atoms only — not comparable to full-atom values): 14546 Å² total; per-residue (Å²): 102,58,42,29,58,14,43,14,50,18,23,41,38,39,18,51,47,30,42,39,44,27,52,26,37,52,54,25,45,33,69,74,41,68,92,43,60,96,62,73,58,70,72,58,46,56,56,31,51,56,27,50,65,47,22,61,55,24,44,50,49,14,53,42,16,69,75,35,82,83,57,76,78,63,88,80,56,74,46,66,78,62,75,82,76,78,90,57,82,78,66,59,67,39,54,51,55,9,50,50,52,24,52,56,54,50,45,58,56,46,53,53,50,52,52,54,47,60,74,71,52,56,76,94,48,42,73,58,51,51,53,49,49,54,54,49,52,56,51,49,51,56,49,49,53,57,53,69,70,58,56,91,90,56,55,70,71,62,45,49,64,41,46,64,50,47,57,59,48,52,53,66,48,67,30,49,65,20,50,51,36,31,57,53,7,62,51,51,56,65,74,75,73,79,67,79,84,72,74,94,71,79,86,78,74,82,52,49,88,93,40,93,83,37,63,88,59,75,90,47,62,79,90,48,46,76,62,41,72,71,36,73,65,52,48,49,52,50,53,51,51,60,73,67,46,93,54,62,73,60,69,77,71,113

Mean predicted aligned error: 15.58 Å

Secondary structure (DSSP, 8-state):
--HHHHHHHHHHHHHHHHHHHHHHHHHHHHHH-GGGTT---HHHHHHHHHHHHHHHHHHHHHHHHHH-TT--PPTT--SPPPPPPP--SSPPHHHHHHHHHHHHHHHHHHHHHHHHHHHHS-GGGHHHHHHHHHHHHHHHHHHHHHHHH--TT--HHHHHHHHHHHHHHHHHHTTHHHHHHHHHHHHHGGGG------S-----PPPPTTSTT--TTTTS-TTTHHHHTT-HHHHHHHHHHHHH-S-HHHHTT-

Sequence (254 aa):
MKRHVGLELACAWNAFALQTLGDKMLEADDAADPDTVGFVPPVTFDQVNAYYTEVGRWLGHASQAGHDPDFALPAGTLPARLPDWSPVEPCPRPHLDAMIAALDAMRVHAEAAMHALGKATPEADAARLTRLRGQFEGALSKANDVAGMYRPGASLVLHEQRADRGARETGQRGAVPGRAAHQLSRAADRGWARRPQGAQGSFLRTPLPGELGCDPWVMTDPNSVAFLRQDPNARRVIDEMWALDPDPAVSVAL

Foldseek 3Di:
DALLQLQLVLLLLLLLLLQLLLVLLLVLQCVVPVVQRPDDDPLNVVQSVQSNVCNVVSNVSSVCSVPPVPDDDDPPPADPQRPDHDPDPPDDPSSLVSLLSSLVVSLVVLVVVLVVCVVVDDPVCVVVNVVLVVLSVVLVVVSCVLSVLDDPPDDSVSSRVSVVVSSVSSRVRSRSSSVSSNVVNVVVVVPPPPDPPPDDDDDDDQAFVVGDPHDLCLVPDPVCVVVLVVPPVSVVVSVVVSVPDPDRVVVNVD

Nearest PDB structures (foldseek):
  1moj-assembly1_A  TM=3.693E-01  e=5.558E+00  Halobacterium salinarum
  5hjf-assembly1_D  TM=2.398E-01  e=5.066E+00  Nostoc punctiforme

=== Feature glossary ===
Legend for the data blocks above and below:

— What the protein is —

The amino-acid sequence is the protein's primary structure: the linear order of residues from the N-terminus to the C-terminus, written in one-letter code. Everything else here — the 3D coordinates, the secondary structure, the domain annotations — is ultimately a consequence of this string.

Functional annotations link the protein to curated databases. InterPro entries identify conserved domains and families by matching the sequence against member-database signatures (Pfam, PROSITE, CDD, …). Gene Ontology (GO) terms describe molecular function, biological process, and cellular component in a controlled vocabulary. CATH places the structure in a hierarchical fold classification (Class/Architecture/Topology/Homologous-superfamily). The organism is the source species.

— Where its atoms are —

Atomic coordinates in PDBx/mmCIF format — the same representation the Protein Data Bank distributes. Each line of the _atom_site loop places one backbone atom in Cartesian space (units: ångströms, origin: arbitrary).

The six renders are orthographic views along the three Cartesian axes in both directions. Representation (cartoon, sticks, or surface) and color scheme (sequence-rainbow or by-chain) vary across proteins so the training set covers all the common visualization conventions.

— Local backbone conformation —

Eight-state secondary structure (DSSP): H is the canonical α-helix, G the tighter 3₁₀-helix, I the wider π-helix; E/B are β-structure, T and S are turns and bends, and '-' is everything else. DSSP derives these from the pattern of main-chain N–H···O=C hydrogen bonds, not from the sequence.

Three-state secondary structure (P-SEA) collapses the eight DSSP classes into helix (a), strand (b), and coil (c). P-SEA assigns these from Cα geometry alone — distances and angles — without requiring backbone oxygens, so it works on any Cα trace.

φ (phi) and ψ (psi) are the two rotatable backbone dihedrals per residue: φ is the C(i-1)–N–Cα–C torsion, ψ is the N–Cα–C–N(i+1) torsion, both in degrees on (−180°, 180°]. α-helical residues cluster near (−60°, −45°); β-strand residues near (−120°, +130°). A Ramachandran plot is simply a scatter of (φ, ψ) for every residue.

— Global shape and packing —

The geometric summary reports three shape descriptors. Rg (radius of gyration) measures how spread out the Cα atoms are about their centre of mass; compact globular proteins have small Rg, elongated or unfolded ones large. Cα contacts (<8 Å, |i−j|>4) count long-range residue pairs in spatial proximity — high for tightly packed folds, near zero for rods or random coil. The bounding-box extents give the protein's footprint along x, y, z in Å.

SASA measures how much of the protein is reachable by solvent. It is computed by rolling a water-sized probe over the atomic surface and summing the exposed area (Å²). Per-residue SASA distinguishes core (buried, low SASA) from surface (exposed, high SASA) residues; total SASA is a whole-molecule size measure.

Plot images: a contact map (which residues are close in 3D, as an N×N binary image), a Ramachandran scatter (backbone torsion angles, revealing secondary-structure composition at a glance), and — for AlphaFold structures — a PAE heatmap (pairwise prediction confidence).

— Structural neighborhood —

A 3Di character summarizes, for each residue, the relative orientation of the Cα frame of its nearest spatial neighbor. Because it encodes fold topology rather than chemistry, 3Di alignments detect remote structural similarity that sequence alignment misses.

The Foldseek neighbor list gives the closest experimentally determined structures in the PDB, ranked by structural alignment. TM-score near 1 means near-identical fold; near 0.3 means only rough topology match. This is how one finds what a novel AlphaFold prediction most resembles in the solved-structure universe.

— Confidence and disorder —

For AlphaFold models, the B-factor field carries pLDDT — the model's own estimate of local accuracy on a 0–100 scale. Regions with pLDDT<50 should be treated as essentially unmodeled; they often correspond to intrinsically disordered segments.

Crystallographic B-factors measure how much each atom's electron density is smeared out, in Å². They rise in mobile loops and surface residues and fall in the buried interior. In AlphaFold models this column is repurposed to hold pLDDT instead.

Predicted Aligned Error (PAE) is an AlphaFold confidence matrix: entry (i, j) is the expected error in the position of residue j, in ångströms, when the prediction is superimposed on the true structure at residue i. Low PAE within a block of residues means that block is internally rigid and well-predicted; high PAE between two blocks means their relative placement is uncertain even if each block individually is confident.